Protein AF-A0A4P5XE58-F1 (afdb_monomer_lite)

Structure (mmCIF, N/CA/C/O backbone):
data_AF-A0A4P5XE58-F1
#
_entry.id   AF-A0A4P5XE58-F1
#
loop_
_atom_site.group_PDB
_atom_site.id
_atom_site.type_symbol
_atom_site.label_atom_id
_atom_site.label_alt_id
_atom_site.label_comp_id
_atom_site.label_asym_id
_atom_site.label_entity_id
_atom_site.label_seq_id
_atom_site.pdbx_PDB_ins_code
_atom_site.Cartn_x
_atom_site.Cartn_y
_atom_site.Cartn_z
_atom_site.occupancy
_atom_site.B_iso_or_equiv
_atom_site.auth_seq_id
_atom_site.auth_comp_id
_atom_site.auth_asym_id
_atom_site.auth_atom_id
_atom_site.pdbx_PDB_model_num
ATOM 1 N N . MET A 1 1 ? 10.317 -13.123 26.172 1.00 46.00 1 MET A N 1
ATOM 2 C CA . MET A 1 1 ? 9.190 -13.485 25.279 1.00 46.00 1 MET A CA 1
ATOM 3 C C . MET A 1 1 ? 7.872 -12.798 25.657 1.00 46.00 1 MET A C 1
ATOM 5 O O . MET A 1 1 ? 7.141 -12.417 24.753 1.00 46.00 1 MET A O 1
ATOM 9 N N . GLU A 1 2 ? 7.578 -12.546 26.941 1.00 55.31 2 GLU A N 1
ATOM 10 C CA . GLU A 1 2 ? 6.337 -11.859 27.366 1.00 55.31 2 GLU A CA 1
ATOM 11 C C . GLU A 1 2 ? 6.161 -10.442 26.803 1.00 55.31 2 GLU A C 1
ATOM 13 O O . GLU A 1 2 ? 5.055 -10.056 26.448 1.00 55.31 2 GLU A O 1
ATOM 18 N N . LEU A 1 3 ? 7.241 -9.671 26.652 1.00 57.66 3 LEU A N 1
ATOM 19 C CA . LEU A 1 3 ? 7.189 -8.313 26.095 1.00 57.66 3 LEU A CA 1
ATOM 20 C C . LEU A 1 3 ? 6.768 -8.310 24.612 1.00 57.66 3 LEU A C 1
ATOM 22 O O . LEU A 1 3 ? 5.972 -7.470 24.197 1.00 57.66 3 LEU A O 1
ATOM 26 N N . LEU A 1 4 ? 7.231 -9.304 23.842 1.00 49.09 4 LEU A N 1
ATOM 27 C CA . LEU A 1 4 ? 6.810 -9.536 22.457 1.00 49.09 4 LEU A CA 1
ATOM 28 C C . LEU A 1 4 ? 5.351 -9.986 22.392 1.00 49.09 4 LEU A C 1
ATOM 30 O O . LEU A 1 4 ? 4.608 -9.444 21.584 1.00 49.09 4 LEU A O 1
ATOM 34 N N . ALA A 1 5 ? 4.913 -10.889 23.273 1.00 52.03 5 ALA A N 1
ATOM 35 C CA . ALA A 1 5 ? 3.516 -11.325 23.350 1.00 52.03 5 ALA A CA 1
ATOM 36 C C . ALA A 1 5 ? 2.563 -10.182 23.759 1.00 52.03 5 ALA A C 1
ATOM 38 O O . ALA A 1 5 ? 1.484 -10.030 23.188 1.00 52.03 5 ALA A O 1
ATOM 39 N N . ARG A 1 6 ? 2.983 -9.310 24.686 1.00 56.28 6 ARG A N 1
ATOM 40 C CA . ARG A 1 6 ? 2.214 -8.135 25.136 1.00 56.28 6 ARG A CA 1
ATOM 41 C C . ARG A 1 6 ? 2.148 -7.039 24.068 1.00 56.28 6 ARG A C 1
ATOM 43 O O . ARG A 1 6 ? 1.147 -6.329 23.979 1.00 56.28 6 ARG A O 1
ATOM 50 N N . LEU A 1 7 ? 3.187 -6.916 23.239 1.00 53.53 7 LEU A N 1
ATOM 51 C CA . LEU A 1 7 ? 3.175 -6.075 22.041 1.00 53.53 7 LEU A CA 1
ATOM 52 C C . LEU A 1 7 ? 2.313 -6.692 20.927 1.00 53.53 7 LEU A C 1
ATOM 54 O O . LEU A 1 7 ? 1.534 -5.964 20.320 1.00 53.53 7 LEU A O 1
ATOM 58 N N . TYR A 1 8 ? 2.363 -8.011 20.719 1.00 49.09 8 TYR A N 1
ATOM 59 C CA . TYR A 1 8 ? 1.517 -8.730 19.752 1.00 49.09 8 TYR A CA 1
ATOM 60 C C . TYR A 1 8 ? 0.025 -8.673 20.104 1.00 49.09 8 TYR A C 1
ATOM 62 O O . TYR A 1 8 ? -0.819 -8.601 19.214 1.00 49.09 8 TYR A O 1
ATOM 70 N N . GLY A 1 9 ? -0.307 -8.632 21.399 1.00 48.41 9 GLY A N 1
ATOM 71 C CA . GLY A 1 9 ? -1.677 -8.438 21.880 1.00 48.41 9 GLY A CA 1
ATOM 72 C C . GLY A 1 9 ? -2.273 -7.069 21.525 1.00 48.41 9 GLY A C 1
ATOM 73 O O . GLY A 1 9 ? -3.493 -6.901 21.544 1.00 48.41 9 GLY A O 1
ATOM 74 N N . LYS A 1 10 ? -1.452 -6.076 21.148 1.00 60.78 10 LYS A N 1
ATOM 75 C CA . LYS A 1 10 ? -1.963 -4.807 20.620 1.00 60.78 10 LYS A CA 1
ATOM 76 C C . LYS A 1 10 ? -2.366 -5.006 19.165 1.00 60.78 10 LYS A C 1
ATOM 78 O O . LYS A 1 10 ? -1.522 -5.210 18.298 1.00 60.78 10 LYS A O 1
ATOM 83 N N . ARG A 1 11 ? -3.662 -4.836 18.893 1.00 61.72 11 ARG A N 1
ATOM 84 C CA . ARG A 1 11 ? -4.300 -4.872 17.561 1.00 61.72 11 ARG A CA 1
ATOM 85 C C . ARG A 1 11 ? -3.480 -4.165 16.465 1.00 61.72 11 ARG A C 1
ATOM 87 O O . ARG A 1 11 ? -3.444 -4.631 15.336 1.00 61.72 11 ARG A O 1
ATOM 94 N N . ILE A 1 12 ? -2.773 -3.093 16.827 1.00 65.19 12 ILE A N 1
ATOM 95 C CA . ILE A 1 12 ? -1.873 -2.312 15.967 1.00 65.19 12 ILE A CA 1
ATOM 96 C C . ILE A 1 12 ? -0.716 -3.151 15.396 1.00 65.19 12 ILE A C 1
ATOM 98 O O . ILE A 1 12 ? -0.423 -3.063 14.206 1.00 65.19 12 ILE A O 1
ATOM 102 N N . VAL A 1 13 ? -0.061 -3.981 16.215 1.00 65.94 13 VAL A N 1
ATOM 103 C CA . VAL A 1 13 ? 1.079 -4.802 15.772 1.00 65.94 13 VAL A CA 1
ATOM 104 C C . VAL A 1 13 ? 0.603 -5.892 14.822 1.00 65.94 13 VAL A C 1
ATOM 106 O O . VAL A 1 13 ? 1.204 -6.078 13.769 1.00 65.94 13 VAL A O 1
ATOM 109 N N . ASN A 1 14 ? -0.521 -6.540 15.135 1.00 71.31 14 ASN A N 1
ATOM 110 C CA . ASN A 1 14 ? -1.081 -7.577 14.273 1.00 71.31 14 ASN A CA 1
ATOM 111 C C . ASN A 1 14 ? -1.512 -7.006 12.909 1.00 71.31 14 ASN A C 1
ATOM 113 O O . ASN A 1 14 ? -1.269 -7.613 11.870 1.00 71.31 14 ASN A O 1
ATOM 117 N N . VAL A 1 15 ? -2.069 -5.787 12.894 1.00 70.94 15 VAL A N 1
ATOM 118 C CA . VAL A 1 15 ? -2.370 -5.065 11.650 1.00 70.94 15 VAL A CA 1
ATOM 119 C C . VAL A 1 15 ? -1.088 -4.777 10.867 1.00 70.94 15 VAL A C 1
ATOM 121 O O . VAL A 1 15 ? -1.029 -5.115 9.690 1.00 70.94 15 VAL A O 1
ATOM 124 N N . ASN A 1 16 ? -0.041 -4.235 11.493 1.00 72.94 16 ASN A N 1
ATOM 125 C CA . ASN A 1 16 ? 1.215 -3.939 10.795 1.00 72.94 16 ASN A CA 1
ATOM 126 C C . ASN A 1 16 ? 1.879 -5.192 10.215 1.00 72.94 16 ASN A C 1
ATOM 128 O O . ASN A 1 16 ? 2.313 -5.160 9.064 1.00 72.94 16 ASN A O 1
ATOM 132 N N . VAL A 1 17 ? 1.907 -6.294 10.970 1.00 75.25 17 VAL A N 1
ATOM 133 C CA . VAL A 1 17 ? 2.433 -7.580 10.494 1.00 75.25 17 VAL A CA 1
ATOM 134 C C . VAL A 1 17 ? 1.620 -8.084 9.306 1.00 75.25 17 VAL A C 1
ATOM 136 O O . VAL A 1 17 ? 2.215 -8.411 8.283 1.00 75.25 17 VAL A O 1
ATOM 139 N N . ASN A 1 18 ? 0.284 -8.055 9.376 1.00 77.94 18 ASN A N 1
ATOM 140 C CA . ASN A 1 18 ? -0.558 -8.449 8.242 1.00 77.94 18 ASN A CA 1
ATOM 141 C C . ASN A 1 18 ? -0.305 -7.583 7.005 1.00 77.94 18 ASN A C 1
ATOM 143 O O . ASN A 1 18 ? -0.332 -8.090 5.893 1.00 77.94 18 ASN A O 1
ATOM 147 N N . ILE A 1 19 ? -0.033 -6.288 7.174 1.00 74.19 19 ILE A N 1
ATOM 148 C CA . ILE A 1 19 ? 0.265 -5.394 6.046 1.00 74.19 19 ILE A CA 1
ATOM 149 C C . ILE A 1 19 ? 1.656 -5.679 5.470 1.00 74.19 19 ILE A C 1
ATOM 151 O O . ILE A 1 19 ? 1.859 -5.547 4.267 1.00 74.19 19 ILE A O 1
ATOM 155 N N . ILE A 1 20 ? 2.650 -6.016 6.299 1.00 78.12 20 ILE A N 1
ATOM 156 C CA . ILE A 1 20 ? 3.977 -6.426 5.804 1.00 78.12 20 ILE A CA 1
ATOM 157 C C . ILE A 1 20 ? 3.858 -7.750 5.047 1.00 78.12 20 ILE A C 1
ATOM 159 O O . ILE A 1 20 ? 4.304 -7.832 3.908 1.00 78.12 20 ILE A O 1
ATOM 163 N N . ALA A 1 21 ? 3.205 -8.745 5.647 1.00 80.81 21 ALA A N 1
ATOM 164 C CA . ALA A 1 21 ? 2.984 -10.046 5.033 1.00 80.81 21 ALA A CA 1
ATOM 165 C C . ALA A 1 21 ? 2.192 -9.930 3.725 1.00 80.81 21 ALA A C 1
ATOM 167 O O . ALA A 1 21 ? 2.578 -10.542 2.735 1.00 80.81 21 ALA A O 1
ATOM 168 N N . ALA A 1 22 ? 1.144 -9.099 3.700 1.00 78.62 22 ALA A N 1
ATOM 169 C CA . ALA A 1 22 ? 0.367 -8.841 2.494 1.00 78.62 22 ALA A CA 1
ATOM 170 C C . ALA A 1 22 ? 1.232 -8.251 1.378 1.00 78.62 22 ALA A C 1
ATOM 172 O O . ALA A 1 22 ? 1.203 -8.785 0.279 1.00 78.62 22 ALA A O 1
ATOM 173 N N . GLY A 1 23 ? 2.052 -7.237 1.679 1.00 78.31 23 GLY A N 1
ATOM 174 C CA . GLY A 1 23 ? 2.945 -6.636 0.684 1.00 78.31 23 GLY A CA 1
ATOM 175 C C . GLY A 1 23 ? 3.985 -7.619 0.145 1.00 78.31 23 GLY A C 1
ATOM 176 O O . GLY A 1 23 ? 4.212 -7.691 -1.055 1.00 78.31 23 GLY A O 1
ATOM 177 N N . VAL A 1 24 ? 4.590 -8.441 1.009 1.00 83.75 24 VAL A N 1
ATOM 178 C CA . VAL A 1 24 ? 5.544 -9.474 0.562 1.00 83.75 24 VAL A CA 1
ATOM 179 C C . VAL A 1 24 ? 4.855 -10.514 -0.325 1.00 83.75 24 VAL A C 1
ATOM 181 O O . VAL A 1 24 ? 5.395 -10.899 -1.359 1.00 83.75 24 VAL A O 1
ATOM 184 N N . LEU A 1 25 ? 3.663 -10.965 0.063 1.00 85.69 25 LEU A N 1
ATOM 185 C CA . LEU A 1 25 ? 2.911 -11.952 -0.706 1.00 85.69 25 LEU A CA 1
ATOM 186 C C . LEU A 1 25 ? 2.421 -11.368 -2.042 1.00 85.69 25 LEU A C 1
ATOM 188 O O . LEU A 1 25 ? 2.475 -12.054 -3.060 1.00 85.69 25 LEU A O 1
ATOM 192 N N . ALA A 1 26 ? 2.000 -10.102 -2.058 1.00 81.75 26 ALA A N 1
ATOM 193 C CA . ALA A 1 26 ? 1.615 -9.390 -3.269 1.00 81.75 26 ALA A CA 1
ATOM 194 C C . ALA A 1 26 ? 2.790 -9.265 -4.243 1.00 81.75 26 ALA A C 1
ATOM 196 O O . ALA A 1 26 ? 2.615 -9.591 -5.410 1.00 81.75 26 ALA A O 1
ATOM 197 N N . LEU A 1 27 ? 4.002 -8.946 -3.771 1.00 83.06 27 LEU A N 1
ATOM 198 C CA . LEU A 1 27 ? 5.197 -8.921 -4.625 1.00 83.06 27 LEU A CA 1
ATOM 199 C C . LEU A 1 27 ? 5.448 -10.265 -5.325 1.00 83.06 27 LEU A C 1
ATOM 201 O O . LEU A 1 27 ? 5.804 -10.282 -6.503 1.00 83.06 27 LEU A O 1
ATOM 205 N N . ILE A 1 28 ? 5.236 -11.391 -4.633 1.00 88.62 28 ILE A N 1
ATOM 206 C CA . ILE A 1 28 ? 5.357 -12.729 -5.238 1.00 88.62 28 ILE A CA 1
ATOM 207 C C . ILE A 1 28 ? 4.301 -12.909 -6.333 1.00 88.62 28 ILE A C 1
ATOM 209 O O . ILE A 1 28 ? 4.630 -13.333 -7.441 1.00 88.62 28 ILE A O 1
ATOM 213 N N . VAL A 1 29 ? 3.044 -12.563 -6.047 1.00 89.06 29 VAL A N 1
ATOM 214 C CA . VAL A 1 29 ? 1.939 -12.663 -7.014 1.00 89.06 29 VAL A CA 1
ATOM 215 C C . VAL A 1 29 ? 2.200 -11.782 -8.238 1.00 89.06 29 VAL A C 1
ATOM 217 O O . VAL A 1 29 ? 2.085 -12.262 -9.367 1.00 89.06 29 VAL A O 1
ATOM 220 N N . THR A 1 30 ? 2.614 -10.532 -8.033 1.00 86.19 30 THR A N 1
ATOM 221 C CA . THR A 1 30 ? 2.971 -9.585 -9.094 1.00 86.19 30 THR A CA 1
ATOM 222 C C . THR A 1 30 ? 4.128 -10.118 -9.935 1.00 86.19 30 THR A C 1
ATOM 224 O O . THR A 1 30 ? 4.042 -10.107 -11.161 1.00 86.19 30 THR A O 1
ATOM 227 N N . ALA A 1 31 ? 5.186 -10.646 -9.311 1.00 85.94 31 ALA A N 1
ATOM 228 C CA . ALA A 1 31 ? 6.331 -11.205 -10.028 1.00 85.94 31 ALA A CA 1
ATOM 229 C C . ALA A 1 31 ? 5.937 -12.402 -10.908 1.00 85.94 31 ALA A C 1
ATOM 231 O O . ALA A 1 31 ? 6.332 -12.464 -12.074 1.00 85.94 31 ALA A O 1
ATOM 232 N N . VAL A 1 32 ? 5.120 -13.319 -10.378 1.00 93.62 32 VAL A N 1
ATOM 233 C CA . VAL A 1 32 ? 4.605 -14.473 -11.133 1.00 93.62 32 VAL A CA 1
ATOM 234 C C . VAL A 1 32 ? 3.734 -14.008 -12.299 1.00 93.62 32 VAL A C 1
ATOM 236 O O . VAL A 1 32 ? 3.939 -14.451 -13.428 1.00 93.62 32 VAL A O 1
ATOM 239 N N . PHE A 1 33 ? 2.801 -13.084 -12.060 1.00 95.31 33 PHE A N 1
ATOM 240 C CA . PHE A 1 33 ? 1.945 -12.541 -13.113 1.00 95.31 33 PHE A CA 1
ATOM 241 C C . PHE A 1 33 ? 2.766 -11.872 -14.220 1.00 95.31 33 PHE A C 1
ATOM 243 O O . PHE A 1 33 ? 2.572 -12.167 -15.398 1.00 95.31 33 PHE A O 1
ATOM 250 N N . MET A 1 34 ? 3.715 -11.010 -13.849 1.00 92.12 34 MET A N 1
ATOM 251 C CA . MET A 1 34 ? 4.551 -10.293 -14.810 1.00 92.12 34 MET A CA 1
ATOM 252 C C . MET A 1 34 ? 5.446 -11.234 -15.615 1.00 92.12 34 MET A C 1
ATOM 254 O O . MET A 1 34 ? 5.640 -11.000 -16.808 1.00 92.12 34 MET A O 1
ATOM 258 N N . HIS A 1 35 ? 5.938 -12.319 -15.010 1.00 92.25 35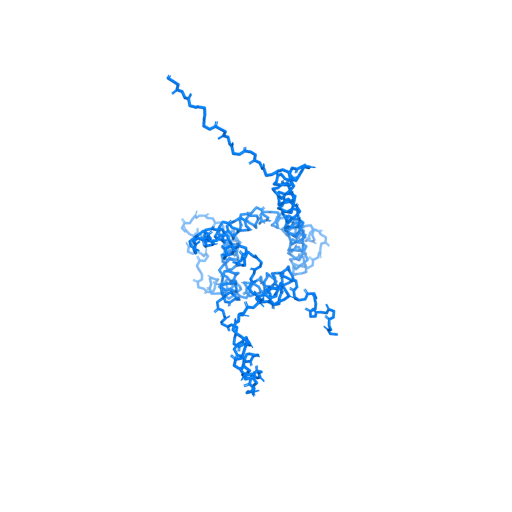 HIS A N 1
ATOM 259 C CA . HIS A 1 35 ? 6.676 -13.353 -15.731 1.00 92.25 35 HIS A CA 1
ATOM 260 C C . HIS A 1 35 ? 5.832 -13.948 -16.868 1.00 92.25 35 HIS A C 1
ATOM 262 O O . HIS A 1 35 ? 6.276 -13.958 -18.016 1.00 92.25 35 HIS A O 1
ATOM 268 N N . TYR A 1 36 ? 4.589 -14.348 -16.581 1.00 96.94 36 TYR A N 1
ATOM 269 C CA . TYR A 1 36 ? 3.681 -14.876 -17.602 1.00 96.94 36 TYR A CA 1
ATOM 270 C C . TYR A 1 36 ? 3.288 -13.821 -18.642 1.00 96.94 36 TYR A C 1
ATOM 272 O O . TYR A 1 36 ? 3.358 -14.083 -19.843 1.00 96.94 36 TYR A O 1
ATOM 280 N N . PHE A 1 37 ? 2.954 -12.609 -18.197 1.00 94.81 37 PHE A N 1
ATOM 281 C CA . PHE A 1 37 ? 2.572 -11.487 -19.056 1.00 94.81 37 PHE A CA 1
ATOM 282 C C . PHE A 1 37 ? 3.652 -11.140 -20.091 1.00 94.81 37 PHE A C 1
ATOM 284 O O . PHE A 1 37 ? 3.346 -10.904 -21.264 1.00 94.81 37 PHE A O 1
ATOM 291 N N . VAL A 1 38 ? 4.921 -11.144 -19.673 1.00 92.12 38 VAL A N 1
ATOM 292 C CA . VAL A 1 38 ? 6.058 -10.929 -20.575 1.00 92.12 38 VAL A CA 1
ATOM 293 C C . VAL A 1 38 ? 6.300 -12.160 -21.447 1.00 92.12 38 VAL A C 1
ATOM 295 O O . VAL A 1 38 ? 6.426 -12.001 -22.655 1.00 92.12 38 VAL A O 1
ATOM 298 N N . SER A 1 39 ? 6.295 -13.373 -20.878 1.00 95.44 39 SER A N 1
ATOM 299 C CA . SER A 1 39 ? 6.576 -14.614 -21.625 1.00 95.44 39 SER A CA 1
ATOM 300 C C . SER A 1 39 ? 5.592 -14.892 -22.768 1.00 95.44 39 SER A C 1
ATOM 302 O O . SER A 1 39 ? 5.960 -15.490 -23.774 1.00 95.44 39 SER A O 1
ATOM 304 N N . TRP A 1 40 ? 4.347 -14.438 -22.630 1.00 97.94 40 TRP A N 1
ATOM 305 C CA . TRP A 1 40 ? 3.291 -14.591 -23.629 1.00 97.94 40 TRP A CA 1
ATOM 306 C C . TRP A 1 40 ? 3.137 -13.364 -24.544 1.00 97.94 40 TRP A C 1
ATOM 308 O O . TRP A 1 40 ? 2.163 -13.284 -25.286 1.00 97.94 40 TRP A O 1
ATOM 318 N N . ASN A 1 41 ? 4.057 -12.394 -24.488 1.00 96.81 41 ASN A N 1
ATOM 319 C CA . ASN A 1 41 ? 4.052 -11.182 -25.319 1.00 96.81 41 ASN A CA 1
ATOM 320 C C . ASN A 1 41 ? 2.761 -10.337 -25.244 1.00 96.81 41 ASN A C 1
ATOM 322 O O . ASN A 1 41 ? 2.464 -9.560 -26.152 1.00 96.81 41 ASN A O 1
ATOM 326 N N . TRP A 1 42 ? 2.007 -10.401 -24.138 1.00 96.69 42 TRP A N 1
ATOM 327 C CA . TRP A 1 42 ? 0.796 -9.577 -23.962 1.00 96.69 42 TRP A CA 1
ATOM 328 C C . TRP A 1 42 ? 1.092 -8.076 -24.024 1.00 96.69 42 TRP A C 1
ATOM 330 O O . TRP A 1 42 ? 0.256 -7.289 -24.467 1.00 96.69 42 TRP A O 1
ATOM 340 N N . HIS A 1 43 ? 2.294 -7.677 -23.607 1.00 93.12 43 HIS A N 1
ATOM 341 C CA . HIS A 1 43 ? 2.761 -6.298 -23.688 1.00 93.12 43 HIS A CA 1
ATOM 342 C C . HIS A 1 43 ? 2.853 -5.783 -25.133 1.00 93.12 43 HIS A C 1
ATOM 344 O O . HIS A 1 43 ? 2.570 -4.609 -25.363 1.00 93.12 43 HIS A O 1
ATOM 350 N N . GLU A 1 44 ? 3.192 -6.639 -26.103 1.00 94.50 44 GLU A N 1
ATOM 351 C CA . GLU A 1 44 ? 3.228 -6.268 -27.523 1.00 94.50 44 GLU A CA 1
ATOM 352 C C . GLU A 1 44 ? 1.818 -6.119 -28.092 1.00 94.50 44 GLU A C 1
ATOM 354 O O . GLU A 1 44 ? 1.530 -5.133 -28.766 1.00 94.50 44 GLU A O 1
ATOM 359 N N . VAL A 1 45 ? 0.909 -7.040 -27.752 1.00 96.81 45 VAL A N 1
ATOM 360 C CA . VAL A 1 45 ? -0.503 -6.975 -28.170 1.00 96.81 45 VAL A CA 1
ATOM 361 C C . VAL A 1 45 ? -1.157 -5.684 -27.673 1.00 96.81 45 VAL A C 1
ATOM 363 O O . VAL A 1 45 ? -1.790 -4.957 -28.440 1.00 96.81 45 VAL A O 1
ATOM 366 N N . LEU A 1 46 ? -0.959 -5.358 -26.394 1.00 95.19 46 LEU A N 1
ATOM 367 C CA . LEU A 1 46 ? -1.459 -4.117 -25.799 1.00 95.19 46 LEU A CA 1
ATOM 368 C C . LEU A 1 46 ? -0.785 -2.876 -26.398 1.00 95.19 46 LEU A C 1
ATOM 370 O O . LEU A 1 46 ? -1.446 -1.852 -26.572 1.00 95.19 46 LEU A O 1
ATOM 374 N N . SER A 1 47 ? 0.506 -2.952 -26.732 1.00 96.12 47 SER A N 1
ATOM 375 C CA . SER A 1 47 ? 1.225 -1.867 -27.413 1.00 96.12 47 SER A CA 1
ATOM 376 C C . SER A 1 47 ? 0.661 -1.605 -28.802 1.00 96.12 47 SER A C 1
ATOM 378 O O . SER A 1 47 ? 0.366 -0.454 -29.118 1.00 96.12 47 SER A O 1
ATOM 380 N N . GLY A 1 48 ? 0.406 -2.654 -29.585 1.00 97.12 48 GLY A N 1
ATOM 381 C CA . GLY A 1 48 ? -0.223 -2.539 -30.899 1.00 97.12 48 GLY A CA 1
ATOM 382 C C . GLY A 1 48 ? -1.642 -1.973 -30.834 1.00 97.12 48 GLY A C 1
ATOM 383 O O . GLY A 1 48 ? -2.014 -1.161 -31.675 1.00 97.12 48 GLY A O 1
ATOM 384 N N . TRP A 1 49 ? -2.419 -2.347 -29.812 1.00 97.31 49 TRP A N 1
ATOM 385 C CA . TRP A 1 49 ? -3.786 -1.848 -29.642 1.00 97.31 49 TRP A CA 1
ATOM 386 C C . TRP A 1 49 ? -3.851 -0.388 -29.171 1.00 97.31 49 TRP A C 1
ATOM 388 O O . TRP A 1 49 ? -4.694 0.375 -29.637 1.00 97.31 49 TRP A O 1
ATOM 398 N N . THR A 1 50 ? -2.973 0.013 -28.250 1.00 96.56 50 THR A N 1
ATOM 399 C CA . THR A 1 50 ? -3.012 1.356 -27.640 1.00 96.56 50 THR A CA 1
ATOM 400 C C . THR A 1 50 ? -2.123 2.388 -28.334 1.00 96.56 50 THR A C 1
ATOM 402 O O . THR A 1 50 ? -2.320 3.586 -28.144 1.00 96.56 50 THR A O 1
ATOM 405 N N . GLY A 1 51 ? -1.115 1.946 -29.089 1.00 96.88 51 GLY A N 1
ATOM 406 C CA . GLY A 1 51 ? -0.067 2.798 -29.656 1.00 96.88 51 GLY A CA 1
ATOM 407 C C . GLY A 1 51 ? 0.983 3.282 -28.645 1.00 96.88 51 GLY A C 1
ATOM 408 O O . GLY A 1 51 ? 1.882 4.037 -29.017 1.00 96.88 51 GLY A O 1
ATOM 409 N N . PHE A 1 52 ? 0.910 2.876 -27.371 1.00 95.25 52 PHE A N 1
ATOM 410 C CA . PHE A 1 52 ? 1.907 3.263 -26.371 1.00 95.25 52 PHE A CA 1
ATOM 411 C C . PHE A 1 52 ? 3.175 2.420 -26.460 1.00 95.25 52 PHE A C 1
ATOM 413 O O . PHE A 1 52 ? 3.156 1.253 -26.849 1.00 95.25 52 PHE A O 1
ATOM 420 N N . ASN A 1 53 ? 4.291 3.002 -26.013 1.00 94.62 53 ASN A N 1
ATOM 421 C CA . ASN A 1 53 ? 5.560 2.291 -25.921 1.00 94.62 53 ASN A CA 1
ATOM 422 C C . ASN A 1 53 ? 5.426 1.065 -24.987 1.00 94.62 53 ASN A C 1
ATOM 424 O O . ASN A 1 53 ? 4.918 1.217 -23.868 1.00 94.62 53 ASN A O 1
ATOM 428 N N . PRO A 1 54 ? 5.932 -0.121 -25.373 1.00 89.31 54 PRO A N 1
ATOM 429 C CA . PRO A 1 54 ? 5.817 -1.339 -24.568 1.00 89.31 54 PRO A CA 1
ATOM 430 C C . PRO A 1 54 ? 6.403 -1.179 -23.157 1.00 89.31 54 PRO A C 1
ATOM 432 O O . PRO A 1 54 ? 5.877 -1.749 -22.204 1.00 89.31 54 PRO A O 1
ATOM 435 N N . LYS A 1 55 ? 7.427 -0.333 -22.970 1.00 87.56 55 LYS A N 1
ATOM 436 C CA . LYS A 1 55 ? 8.002 -0.043 -21.642 1.00 87.56 55 LYS A CA 1
ATOM 437 C C . LYS A 1 55 ? 7.013 0.661 -20.711 1.00 87.56 55 LYS A C 1
ATOM 439 O O . LYS A 1 55 ? 6.973 0.364 -19.516 1.00 87.56 55 LYS A O 1
ATOM 444 N N . ILE A 1 56 ? 6.210 1.578 -21.254 1.00 86.88 56 ILE A N 1
ATOM 445 C CA . ILE A 1 56 ? 5.167 2.280 -20.496 1.00 86.88 56 ILE A CA 1
ATOM 446 C C . ILE A 1 56 ? 4.080 1.284 -20.100 1.00 86.88 56 ILE A C 1
ATOM 448 O O . ILE A 1 56 ? 3.671 1.272 -18.944 1.00 86.88 56 ILE A O 1
ATOM 452 N N . ILE A 1 57 ? 3.677 0.399 -21.015 1.00 89.81 57 ILE A N 1
ATOM 453 C CA . ILE A 1 57 ? 2.660 -0.628 -20.747 1.00 89.81 57 ILE A CA 1
ATOM 454 C C . ILE A 1 57 ? 3.130 -1.609 -19.682 1.00 89.81 57 ILE A C 1
ATOM 456 O O . ILE A 1 57 ? 2.372 -1.889 -18.757 1.00 89.81 57 ILE A O 1
ATOM 460 N N . ILE A 1 58 ? 4.373 -2.092 -19.756 1.00 87.94 58 ILE A N 1
ATOM 461 C CA . ILE A 1 58 ? 4.937 -2.979 -18.731 1.00 87.94 58 ILE A CA 1
ATOM 462 C C . ILE A 1 58 ? 4.940 -2.273 -17.371 1.00 87.94 58 ILE A C 1
ATOM 464 O O . ILE A 1 58 ? 4.480 -2.850 -16.389 1.00 87.94 58 ILE A O 1
ATOM 468 N N . THR A 1 59 ? 5.382 -1.013 -17.313 1.00 81.94 59 THR A N 1
ATOM 469 C CA . THR A 1 59 ? 5.431 -0.237 -16.061 1.00 81.94 59 THR A CA 1
ATOM 470 C C . THR A 1 59 ? 4.031 -0.002 -15.487 1.00 81.94 59 THR A C 1
ATOM 472 O O . THR A 1 59 ? 3.795 -0.267 -14.310 1.00 81.94 59 THR A O 1
ATOM 475 N N . ALA A 1 60 ? 3.084 0.442 -16.316 1.00 84.31 60 ALA A N 1
ATOM 476 C CA . ALA A 1 60 ? 1.707 0.712 -15.911 1.00 84.31 60 ALA A CA 1
ATOM 477 C C . ALA A 1 60 ? 0.961 -0.565 -15.496 1.00 84.31 60 ALA A C 1
ATOM 479 O O . ALA A 1 60 ? 0.228 -0.561 -14.510 1.00 84.31 60 ALA A O 1
ATOM 480 N N . THR A 1 61 ? 1.185 -1.673 -16.206 1.00 88.31 61 THR A N 1
ATOM 481 C CA . THR A 1 61 ? 0.585 -2.972 -15.872 1.00 88.31 61 THR A CA 1
ATOM 482 C C . THR A 1 61 ? 1.156 -3.503 -14.565 1.00 88.31 61 THR A C 1
ATOM 484 O O . THR A 1 61 ? 0.390 -3.917 -13.704 1.00 88.31 61 THR A O 1
ATOM 487 N N . THR A 1 62 ? 2.477 -3.419 -14.369 1.00 84.69 62 THR A N 1
ATOM 488 C CA . THR A 1 62 ? 3.123 -3.826 -13.109 1.00 84.69 62 THR A CA 1
ATOM 489 C C . THR A 1 62 ? 2.560 -3.030 -11.934 1.00 84.69 62 THR A C 1
ATOM 491 O O . THR A 1 62 ? 2.149 -3.622 -10.943 1.00 84.69 62 THR A O 1
ATOM 494 N N . PHE A 1 63 ? 2.466 -1.702 -12.076 1.00 81.06 63 PHE A N 1
ATOM 495 C CA . PHE A 1 63 ? 1.850 -0.816 -11.084 1.00 81.06 63 PHE A CA 1
ATOM 496 C C . PHE A 1 63 ? 0.425 -1.256 -10.737 1.00 81.06 63 PHE A C 1
ATOM 498 O O . PHE A 1 63 ? 0.048 -1.334 -9.568 1.00 81.06 63 PHE A O 1
ATOM 505 N N . PHE A 1 64 ? -0.384 -1.518 -11.764 1.00 85.31 64 PHE A N 1
ATOM 506 C CA . PHE A 1 64 ? -1.792 -1.840 -11.583 1.00 85.31 64 PHE A CA 1
ATOM 507 C C . PHE A 1 64 ? -1.975 -3.201 -10.909 1.00 85.31 64 PHE A C 1
ATOM 509 O O . PHE A 1 64 ? -2.764 -3.326 -9.974 1.00 85.31 64 PHE A O 1
ATOM 516 N N . VAL A 1 65 ? -1.218 -4.205 -11.353 1.00 85.69 65 VAL A N 1
ATOM 517 C CA . VAL A 1 65 ? -1.241 -5.555 -10.782 1.00 85.69 65 VAL A CA 1
ATOM 518 C C . VAL A 1 65 ? -0.792 -5.531 -9.330 1.00 85.69 65 VAL A C 1
ATOM 520 O O . VAL A 1 65 ? -1.465 -6.138 -8.506 1.00 85.69 65 VAL A O 1
ATOM 523 N N . ASP A 1 66 ? 0.273 -4.798 -9.005 1.00 82.38 66 ASP A N 1
ATOM 524 C CA . ASP A 1 66 ? 0.767 -4.669 -7.632 1.00 82.38 66 ASP A CA 1
ATOM 525 C C . ASP A 1 66 ? -0.296 -4.073 -6.704 1.00 82.38 66 ASP A C 1
ATOM 527 O O . ASP A 1 66 ? -0.625 -4.652 -5.669 1.00 82.38 66 ASP A O 1
ATOM 531 N N . LEU A 1 67 ? -0.945 -2.988 -7.139 1.00 78.81 67 LEU A N 1
ATOM 532 C CA . LEU A 1 67 ? -2.028 -2.344 -6.396 1.00 78.81 67 LEU A CA 1
ATOM 533 C C . LEU A 1 67 ? -3.219 -3.286 -6.166 1.00 78.81 67 LEU A C 1
ATOM 535 O O . LEU A 1 67 ? -3.774 -3.341 -5.064 1.00 78.81 67 LEU A O 1
ATOM 539 N N . VAL A 1 68 ? -3.633 -4.020 -7.202 1.00 83.69 68 VAL A N 1
ATOM 540 C CA . VAL A 1 68 ? -4.755 -4.965 -7.111 1.00 83.69 68 VAL A CA 1
ATOM 541 C C . VAL A 1 68 ? -4.382 -6.168 -6.242 1.00 83.69 68 VAL A C 1
ATOM 543 O O . VAL A 1 68 ? -5.183 -6.575 -5.400 1.00 83.69 68 VAL A O 1
ATOM 546 N N . ALA A 1 69 ? -3.177 -6.717 -6.401 1.00 83.12 69 ALA A N 1
ATOM 547 C CA . ALA A 1 69 ? -2.683 -7.839 -5.612 1.00 83.12 69 ALA A CA 1
ATOM 548 C C . ALA A 1 69 ? -2.610 -7.470 -4.127 1.00 83.12 69 ALA A C 1
ATOM 550 O O . ALA A 1 69 ? -3.157 -8.202 -3.302 1.00 83.12 69 ALA A O 1
ATOM 551 N N . ASP A 1 70 ? -2.048 -6.308 -3.791 1.00 80.12 70 ASP A N 1
ATOM 552 C CA . ASP A 1 70 ? -2.011 -5.785 -2.422 1.00 80.12 70 ASP A CA 1
ATOM 553 C C . ASP A 1 70 ? -3.411 -5.690 -1.806 1.00 80.12 70 ASP A C 1
ATOM 555 O O . ASP A 1 70 ? -3.633 -6.119 -0.668 1.00 80.12 70 ASP A O 1
ATOM 559 N N . LEU A 1 71 ? -4.377 -5.152 -2.559 1.00 76.94 71 LEU A N 1
ATOM 560 C CA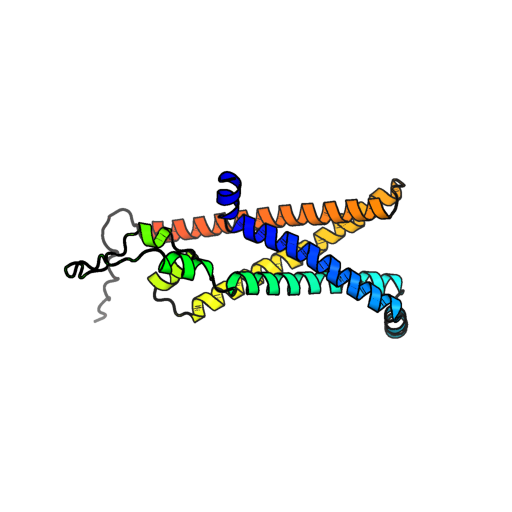 . LEU A 1 71 ? -5.764 -5.021 -2.115 1.00 76.94 71 LEU A CA 1
ATOM 561 C C . LEU A 1 71 ? -6.394 -6.393 -1.834 1.00 76.94 71 LEU A C 1
ATOM 563 O O . LEU A 1 71 ? -6.963 -6.604 -0.757 1.00 76.94 71 LEU A O 1
ATOM 567 N N . VAL A 1 72 ? -6.295 -7.312 -2.797 1.00 86.25 72 VAL A N 1
ATOM 568 C CA . VAL A 1 72 ? -6.897 -8.650 -2.722 1.00 86.25 72 VAL A CA 1
ATOM 569 C C . VAL A 1 72 ? -6.276 -9.443 -1.580 1.00 86.25 72 VAL A C 1
ATOM 571 O O . VAL A 1 72 ? -6.996 -9.959 -0.725 1.00 86.25 72 VAL A O 1
ATOM 574 N N . VAL A 1 73 ? -4.948 -9.492 -1.517 1.00 83.44 73 VAL A N 1
ATOM 575 C CA . VAL A 1 73 ? -4.206 -10.222 -0.488 1.00 83.44 73 VAL A CA 1
ATOM 576 C C . VAL A 1 73 ? -4.511 -9.664 0.898 1.00 83.44 73 VAL A C 1
ATOM 578 O O . VAL A 1 73 ? -4.798 -10.435 1.816 1.00 83.44 73 VAL A O 1
ATOM 581 N N . TYR A 1 74 ? -4.523 -8.337 1.061 1.00 79.62 74 TYR A N 1
ATOM 582 C CA . TYR A 1 74 ? -4.913 -7.710 2.323 1.00 79.62 74 TYR A CA 1
ATOM 583 C C . TYR A 1 74 ? -6.335 -8.104 2.734 1.00 79.62 74 TYR A C 1
ATOM 585 O O . TYR A 1 74 ? -6.559 -8.451 3.896 1.00 79.62 74 TYR A O 1
ATOM 593 N N . TYR A 1 75 ? -7.290 -8.080 1.800 1.00 79.25 75 TYR A N 1
ATOM 594 C CA . TYR A 1 75 ? -8.678 -8.436 2.088 1.00 79.25 75 TYR A CA 1
ATOM 595 C C . TYR A 1 75 ? -8.813 -9.908 2.485 1.00 79.25 75 TYR A C 1
ATOM 597 O O . TYR A 1 75 ? -9.491 -10.215 3.465 1.00 79.25 75 TYR A O 1
ATOM 605 N N . VAL A 1 76 ? -8.116 -10.808 1.787 1.00 84.62 76 VAL A N 1
ATOM 606 C CA . VAL A 1 76 ? -8.093 -12.246 2.088 1.00 84.62 76 VAL A CA 1
ATOM 607 C C . VAL A 1 76 ? -7.466 -12.512 3.456 1.00 84.62 76 VAL A C 1
ATOM 609 O O . VAL A 1 76 ? -8.079 -13.197 4.271 1.00 84.62 76 VAL A O 1
ATOM 612 N N . LEU A 1 77 ? -6.297 -11.936 3.757 1.00 81.06 77 LEU A N 1
ATOM 613 C CA . LEU A 1 77 ? -5.636 -12.077 5.063 1.00 81.06 77 LEU A CA 1
ATOM 614 C C . LEU A 1 77 ? -6.488 -11.506 6.197 1.00 81.06 77 LEU A C 1
ATOM 616 O O . LEU A 1 77 ? -6.569 -12.096 7.273 1.00 81.06 77 LEU A O 1
ATOM 620 N N . HIS A 1 78 ? -7.139 -10.367 5.968 1.00 76.19 78 HIS A N 1
ATOM 621 C CA . HIS A 1 78 ? -8.014 -9.756 6.960 1.00 76.19 78 HIS A CA 1
ATOM 622 C C . HIS A 1 78 ? -9.286 -10.583 7.185 1.00 76.19 78 HIS A C 1
ATOM 624 O O . HIS A 1 78 ? -9.686 -10.803 8.330 1.00 76.19 78 HIS A O 1
ATOM 630 N N . TRP A 1 79 ? -9.906 -11.075 6.109 1.00 81.56 79 TRP A N 1
ATOM 631 C CA . TRP A 1 79 ? -11.053 -11.974 6.182 1.00 81.56 79 TRP A CA 1
ATOM 632 C C . TRP A 1 79 ? -10.684 -13.259 6.918 1.00 81.56 79 TRP A C 1
ATOM 634 O O . TRP A 1 79 ? -11.395 -13.635 7.849 1.00 81.56 79 TRP A O 1
ATOM 644 N N . TYR A 1 80 ? -9.548 -13.866 6.566 1.00 81.31 80 TYR A N 1
ATOM 645 C CA . TYR A 1 80 ? -9.028 -15.069 7.203 1.00 81.31 80 TYR A CA 1
ATOM 646 C C . TYR A 1 80 ? -8.751 -14.829 8.686 1.00 81.31 80 TYR A C 1
ATOM 648 O O . TYR A 1 80 ? -9.226 -15.590 9.515 1.00 81.31 80 TYR A O 1
ATOM 656 N N . ALA A 1 81 ? -8.090 -13.733 9.060 1.00 73.56 81 ALA A N 1
ATOM 657 C CA . ALA A 1 81 ? -7.840 -13.408 10.465 1.00 73.56 81 ALA A CA 1
ATOM 658 C C . ALA A 1 81 ? -9.130 -13.195 11.282 1.00 73.56 81 ALA A C 1
ATOM 660 O O . ALA A 1 81 ? -9.141 -13.451 12.483 1.00 73.56 81 ALA A O 1
ATOM 661 N N . ASN A 1 82 ? -10.213 -12.725 10.652 1.00 73.69 82 ASN A N 1
ATOM 662 C CA . ASN A 1 82 ? -11.480 -12.438 11.331 1.00 73.69 82 ASN A CA 1
ATOM 663 C C . ASN A 1 82 ? -12.483 -13.609 11.301 1.00 73.69 82 ASN A C 1
ATOM 665 O O . ASN A 1 82 ? -13.394 -13.649 12.127 1.00 73.69 82 ASN A O 1
ATOM 669 N N . HIS A 1 83 ? -12.343 -14.537 10.349 1.00 75.06 83 HIS A N 1
ATOM 670 C CA . HIS A 1 83 ? -13.218 -15.704 10.188 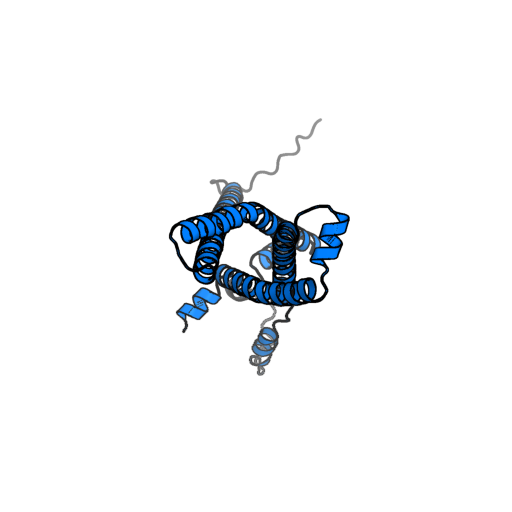1.00 75.06 83 HIS A CA 1
ATOM 671 C C . HIS A 1 83 ? -12.551 -17.030 10.528 1.00 75.06 83 HIS A C 1
ATOM 673 O O . HIS A 1 83 ? -13.276 -18.012 10.677 1.00 75.06 83 HIS A O 1
ATOM 679 N N . ALA A 1 84 ? -11.223 -17.087 10.670 1.00 72.00 84 ALA A N 1
ATOM 680 C CA . ALA A 1 84 ? -10.549 -18.267 11.182 1.00 72.00 84 ALA A CA 1
ATOM 681 C C . ALA A 1 84 ? -11.135 -18.542 12.574 1.00 72.00 84 ALA A C 1
ATOM 683 O O . ALA A 1 84 ? -10.931 -17.739 13.490 1.00 72.00 84 ALA A O 1
ATOM 684 N N . PRO A 1 85 ? -11.928 -19.619 12.736 1.00 52.16 85 PRO A N 1
ATOM 685 C CA . PRO A 1 85 ? -12.561 -19.911 14.006 1.00 52.16 85 PRO A CA 1
ATOM 686 C C . PRO A 1 85 ? -11.434 -20.071 15.014 1.00 52.16 85 PRO A C 1
ATOM 688 O O . PRO A 1 85 ? -10.512 -20.853 14.775 1.00 52.16 85 PRO A O 1
ATOM 691 N N . SER A 1 86 ? -11.494 -19.315 16.109 1.00 54.06 86 SER A N 1
ATOM 692 C CA . SER A 1 86 ? -10.594 -19.405 17.253 1.00 54.06 86 SER A CA 1
ATOM 693 C C . SER A 1 86 ? -10.701 -20.809 17.862 1.00 54.06 86 SER A C 1
ATOM 695 O O . SER A 1 86 ? -11.297 -21.029 18.911 1.00 54.06 86 SER A O 1
ATOM 697 N N . ARG A 1 87 ? -10.133 -21.818 17.190 1.00 52.84 87 ARG A N 1
ATOM 698 C CA . ARG A 1 87 ? -10.089 -23.210 17.654 1.00 52.84 87 ARG A CA 1
ATOM 699 C C . ARG A 1 87 ? -9.366 -23.317 19.001 1.00 52.84 87 ARG A C 1
ATOM 701 O O . ARG A 1 87 ? -9.645 -24.237 19.752 1.00 52.84 87 ARG A O 1
ATOM 708 N N . LEU A 1 88 ? -8.543 -22.325 19.343 1.00 54.34 88 LEU A N 1
ATOM 709 C CA . LEU A 1 88 ? -7.923 -22.156 20.657 1.00 54.34 88 LEU A CA 1
ATOM 710 C C . LEU A 1 88 ? -8.917 -21.786 21.772 1.00 54.34 88 LEU A C 1
ATOM 712 O O . LEU A 1 88 ? -8.762 -22.245 22.897 1.00 54.34 88 LEU A O 1
ATOM 716 N N . GLU A 1 89 ? -9.978 -21.034 21.473 1.00 56.25 89 GLU A N 1
ATOM 717 C CA . GLU A 1 89 ? -11.000 -20.639 22.459 1.00 56.25 89 GLU A CA 1
ATOM 718 C C . GLU A 1 89 ? -11.915 -21.822 22.817 1.00 56.25 89 GLU A C 1
ATOM 720 O O . GLU A 1 89 ? -12.374 -21.955 23.949 1.00 56.25 89 GLU A O 1
ATOM 725 N N . LYS A 1 90 ? -12.092 -22.758 21.872 1.00 54.00 90 LYS A N 1
ATOM 726 C CA . LYS A 1 90 ? -12.770 -24.038 22.119 1.00 54.00 90 LYS A CA 1
ATOM 727 C C . LYS A 1 90 ? -11.920 -25.038 22.906 1.00 54.00 90 LYS A C 1
ATOM 729 O O . LYS A 1 90 ? -12.495 -25.913 23.532 1.00 54.00 90 LYS A O 1
ATOM 734 N N . MET A 1 91 ? -10.592 -24.920 22.904 1.00 52.00 91 MET A N 1
ATOM 735 C CA . MET A 1 91 ? -9.727 -25.796 23.709 1.00 52.00 91 MET A CA 1
ATOM 736 C C . MET A 1 91 ? -9.565 -25.270 25.142 1.00 52.00 91 MET A C 1
ATOM 738 O O . MET A 1 91 ? -9.638 -26.051 26.083 1.00 52.00 91 MET A O 1
ATOM 742 N N . ALA A 1 92 ? -9.486 -23.948 25.331 1.00 57.66 92 ALA A N 1
ATOM 743 C CA . ALA A 1 92 ? -9.395 -23.336 26.661 1.00 57.66 92 ALA A CA 1
ATOM 744 C C . ALA A 1 92 ? -10.670 -23.497 27.519 1.00 57.66 92 ALA A C 1
ATOM 746 O O . ALA A 1 92 ? -10.584 -23.491 28.745 1.00 57.66 92 ALA A O 1
ATOM 747 N N . HIS A 1 93 ? -11.845 -23.666 26.898 1.00 54.81 93 HIS A N 1
ATOM 748 C CA . HIS A 1 93 ? -13.098 -23.941 27.613 1.00 54.81 93 HIS A CA 1
ATOM 749 C C . HIS A 1 93 ? -13.356 -25.426 27.904 1.00 54.81 93 HIS A C 1
ATOM 751 O O . HIS A 1 93 ? -14.174 -25.723 28.768 1.00 54.81 93 HIS A O 1
ATOM 757 N N . VAL A 1 94 ? -12.666 -26.353 27.232 1.00 55.41 94 VAL A N 1
ATOM 758 C CA . VAL A 1 94 ? -12.838 -27.801 27.460 1.00 55.41 94 VAL A CA 1
ATOM 759 C C . VAL A 1 94 ? -11.927 -28.312 28.586 1.00 55.41 94 VAL A C 1
ATOM 761 O O . VAL A 1 94 ? -12.231 -29.326 29.200 1.00 55.41 94 VAL A O 1
ATOM 764 N N . GLU A 1 95 ? -10.859 -27.587 28.934 1.00 54.28 95 GLU A N 1
ATOM 765 C CA . GLU A 1 95 ? -9.902 -28.016 29.969 1.00 54.28 95 GLU A CA 1
ATOM 766 C C . GLU A 1 95 ? -10.265 -27.576 31.405 1.00 54.28 95 GLU A C 1
ATOM 768 O O . GLU A 1 95 ? -9.666 -28.042 32.370 1.00 54.28 95 GLU A O 1
ATOM 773 N N . LYS A 1 96 ? -11.270 -26.709 31.597 1.00 54.22 96 LYS A N 1
ATOM 774 C CA . LYS A 1 96 ? -11.672 -26.231 32.934 1.00 54.22 96 LYS A CA 1
ATOM 775 C C . LYS A 1 96 ? -13.169 -26.356 33.205 1.00 54.22 96 LYS A C 1
ATOM 777 O O . LYS A 1 96 ? -13.802 -25.332 33.410 1.00 54.22 96 LYS A O 1
ATOM 782 N N . VAL A 1 97 ? -13.714 -27.573 33.271 1.00 55.53 97 VAL A N 1
ATOM 783 C CA . VAL A 1 97 ? -14.779 -27.904 34.246 1.00 55.53 97 VAL A CA 1
ATOM 784 C C . VAL A 1 97 ? -14.755 -29.413 34.567 1.00 55.53 97 VAL A C 1
ATOM 786 O O . VAL A 1 97 ? -15.510 -30.175 33.970 1.00 55.53 97 VAL A O 1
ATOM 789 N N . PRO A 1 98 ? -13.926 -29.884 35.512 1.00 54.72 98 PRO A N 1
ATOM 790 C CA . PRO A 1 98 ? -14.287 -31.027 36.339 1.00 54.72 98 PRO A CA 1
ATOM 791 C C . PRO A 1 98 ? -15.227 -30.533 37.453 1.00 54.72 98 PRO A C 1
ATOM 793 O O . PRO A 1 98 ? -14.795 -29.834 38.366 1.00 54.72 98 PRO A O 1
ATOM 796 N N . ASP A 1 99 ? -16.520 -30.820 37.304 1.00 59.03 99 ASP A N 1
ATOM 797 C CA . ASP A 1 99 ? -17.529 -31.040 38.355 1.00 59.03 99 ASP A CA 1
ATOM 798 C C . ASP A 1 99 ? -17.368 -30.312 39.708 1.00 59.03 99 ASP A C 1
ATOM 800 O O . ASP A 1 99 ? -17.236 -30.929 40.762 1.00 59.03 99 ASP A O 1
ATOM 804 N N . LEU A 1 100 ? -17.495 -28.984 39.700 1.00 58.41 100 LEU A N 1
ATOM 805 C CA . LEU A 1 100 ? -17.908 -28.201 40.875 1.00 58.41 100 LEU A CA 1
ATOM 806 C C . LEU A 1 100 ? -19.152 -27.383 40.505 1.00 58.41 100 LEU A C 1
ATOM 808 O O . LEU A 1 100 ? -19.138 -26.155 40.467 1.00 58.41 100 LEU A O 1
ATOM 812 N N . VAL A 1 101 ? -20.228 -28.089 40.151 1.00 53.97 101 VAL A N 1
ATOM 813 C CA . VAL A 1 101 ? -21.572 -27.508 40.060 1.00 53.97 101 VAL A CA 1
ATOM 814 C C . VAL A 1 101 ? -22.136 -27.488 41.474 1.00 53.97 101 VAL A C 1
ATOM 816 O O . VAL A 1 101 ? -22.698 -28.472 41.946 1.00 53.97 101 VAL A O 1
ATOM 819 N N . ASP A 1 102 ? -21.932 -26.366 42.153 1.00 59.72 102 ASP A N 1
ATOM 820 C CA . ASP A 1 102 ? -22.647 -26.033 43.379 1.00 59.72 102 ASP A CA 1
ATOM 821 C C . ASP A 1 102 ? -24.073 -25.576 42.988 1.00 59.72 102 ASP A C 1
ATOM 823 O O . ASP A 1 102 ? -24.209 -24.572 42.275 1.00 59.72 102 ASP A O 1
ATOM 827 N N . PRO A 1 103 ? -25.143 -26.316 43.347 1.00 60.66 103 PRO A N 1
ATOM 828 C CA . PRO A 1 103 ? -26.509 -26.035 42.895 1.00 60.66 103 PRO A CA 1
ATOM 829 C C . PRO A 1 103 ? -27.088 -24.702 43.404 1.00 60.66 103 PRO A C 1
ATOM 831 O O . PRO A 1 103 ? -28.108 -24.257 42.877 1.00 60.66 103 PRO A O 1
ATOM 834 N N . ASP A 1 104 ? -26.430 -24.024 44.350 1.00 59.81 104 ASP A N 1
ATOM 835 C CA . ASP A 1 104 ? -26.904 -22.753 44.918 1.00 59.81 104 ASP A CA 1
ATOM 836 C C . ASP A 1 104 ? -26.437 -21.489 44.162 1.00 59.81 104 ASP A C 1
ATOM 838 O O . ASP A 1 104 ? -26.879 -20.376 44.466 1.00 59.81 104 ASP A O 1
ATOM 842 N N . PHE A 1 105 ? -25.616 -21.607 43.109 1.00 54.62 105 PHE A N 1
ATOM 843 C CA . PHE A 1 105 ? -25.146 -20.455 42.317 1.00 54.62 105 PHE A CA 1
ATOM 844 C C . PHE A 1 105 ? -26.143 -20.002 41.228 1.00 54.62 105 PHE A C 1
ATOM 846 O O . PHE A 1 105 ? -25.813 -19.790 40.057 1.00 54.62 105 PHE A O 1
ATOM 853 N N . ALA A 1 106 ? -27.401 -19.790 41.612 1.00 52.22 106 ALA A N 1
ATOM 854 C CA . ALA A 1 106 ? -28.441 -19.234 40.752 1.00 52.22 106 ALA A CA 1
ATOM 855 C C . ALA A 1 106 ? -28.336 -17.699 40.649 1.00 52.22 106 ALA A C 1
ATOM 857 O O . ALA A 1 106 ? -29.184 -16.974 41.169 1.00 52.22 106 ALA A O 1
ATOM 858 N N . LYS A 1 107 ? -27.285 -17.198 39.983 1.00 50.16 107 LYS A N 1
ATOM 859 C CA . LYS A 1 107 ? -27.242 -15.912 39.248 1.00 50.16 107 LYS A CA 1
ATOM 860 C C . LYS A 1 107 ? -25.839 -15.720 38.660 1.00 50.16 107 LYS A C 1
ATOM 862 O O . LYS A 1 107 ? -24.902 -15.503 39.423 1.00 50.16 107 LYS A O 1
ATOM 867 N N . PRO A 1 108 ? -25.664 -15.737 37.327 1.00 50.22 108 PRO A N 1
ATOM 868 C CA . PRO A 1 108 ? -24.386 -15.385 36.728 1.00 50.22 108 PRO A CA 1
ATOM 869 C C . PRO A 1 108 ? -24.142 -13.885 36.925 1.00 50.22 108 PRO A C 1
ATOM 871 O O . PRO A 1 108 ? -24.599 -13.041 36.152 1.00 50.22 108 PRO A O 1
ATOM 874 N N . THR A 1 109 ? -23.422 -13.533 37.984 1.00 53.41 109 THR A N 1
ATOM 875 C CA . THR A 1 109 ? -22.807 -12.220 38.139 1.00 53.41 109 THR A CA 1
ATOM 876 C C . THR A 1 109 ? -21.700 -12.121 37.095 1.00 53.41 109 THR A C 1
ATOM 878 O O . THR A 1 109 ? -20.581 -12.577 37.306 1.00 53.41 109 THR A O 1
ATOM 881 N N . PHE A 1 110 ? -22.018 -11.541 35.935 1.00 50.78 110 PHE A N 1
ATOM 882 C CA . PHE A 1 110 ? -21.022 -11.108 34.955 1.00 50.78 110 PHE A CA 1
ATOM 883 C C . PHE A 1 110 ? -20.117 -10.060 35.621 1.00 50.78 110 PHE A C 1
ATOM 885 O O . PHE A 1 110 ? -20.398 -8.859 35.615 1.00 50.78 110 PHE A O 1
ATOM 892 N N . THR A 1 111 ? -19.038 -10.507 36.258 1.00 55.97 111 THR A N 1
ATOM 893 C CA . THR A 1 111 ? -18.020 -9.621 36.816 1.00 55.97 111 THR A CA 1
ATOM 894 C C . THR A 1 111 ? -17.339 -8.887 35.664 1.00 55.97 111 THR A C 1
ATOM 896 O O . THR A 1 111 ? -16.995 -9.483 34.639 1.00 55.97 111 THR A O 1
ATOM 899 N N . LYS A 1 112 ? -17.145 -7.568 35.817 1.00 53.06 112 LYS A N 1
ATOM 900 C CA . LYS A 1 112 ? -16.519 -6.683 34.812 1.00 53.06 112 LYS A CA 1
ATOM 901 C C . LYS A 1 112 ? -15.152 -7.195 34.328 1.00 53.06 112 LYS A C 1
ATOM 903 O O . LYS A 1 112 ? -14.747 -6.881 33.213 1.00 53.06 112 LYS A O 1
ATOM 908 N N . GLU A 1 113 ? -14.476 -8.001 35.141 1.00 48.84 113 GLU A N 1
ATOM 909 C CA . GLU A 1 113 ? -13.195 -8.636 34.823 1.00 48.84 113 GLU A CA 1
ATOM 910 C C . GLU A 1 113 ? -13.316 -9.731 33.752 1.00 48.84 113 GLU A C 1
ATOM 912 O O . GLU A 1 113 ? -12.474 -9.794 32.859 1.00 48.84 113 GLU A O 1
ATOM 917 N N . SER A 1 114 ? -14.398 -10.522 33.745 1.00 51.41 114 SER A N 1
ATOM 918 C CA . SER A 1 114 ? -14.634 -11.542 32.704 1.00 51.41 114 SER A CA 1
ATOM 919 C C . SER A 1 114 ? -14.905 -10.926 31.322 1.00 51.41 114 SER A C 1
ATOM 921 O O . SER A 1 114 ? -14.535 -11.488 30.293 1.00 51.41 114 SER A O 1
ATOM 923 N N . ILE A 1 115 ? -15.473 -9.715 31.296 1.00 50.47 115 ILE A N 1
ATOM 924 C CA . ILE A 1 115 ? -15.732 -8.942 30.074 1.00 50.47 115 ILE A CA 1
ATOM 925 C C . ILE A 1 115 ? -14.428 -8.374 29.489 1.00 50.47 115 ILE A C 1
ATOM 927 O O . ILE A 1 115 ? -14.307 -8.235 28.272 1.00 50.47 115 ILE A O 1
ATOM 931 N N . ALA A 1 116 ? -13.437 -8.074 30.332 1.00 49.66 116 ALA A N 1
ATOM 932 C CA . ALA A 1 116 ? -12.144 -7.548 29.896 1.00 49.66 116 ALA A CA 1
ATOM 933 C C . ALA A 1 116 ? -11.227 -8.617 29.269 1.00 49.66 116 ALA A C 1
ATOM 935 O O . ALA A 1 116 ? -10.309 -8.263 28.530 1.00 49.66 116 ALA A O 1
ATOM 936 N N . ALA A 1 117 ? -11.472 -9.904 29.544 1.00 43.44 117 ALA A N 1
ATOM 937 C CA . ALA A 1 117 ? -10.630 -11.017 29.098 1.00 43.44 117 ALA A CA 1
ATOM 938 C C . ALA A 1 117 ? -11.075 -11.664 27.771 1.00 43.44 117 ALA A C 1
ATOM 940 O O . ALA A 1 117 ? -10.329 -12.457 27.199 1.00 43.44 117 ALA A O 1
ATOM 941 N N . SER A 1 118 ? -12.268 -11.341 27.260 1.00 43.56 118 SER A N 1
ATOM 942 C CA . SER A 1 118 ? -12.758 -11.930 26.012 1.00 43.56 118 SER A CA 1
ATOM 943 C C . SER A 1 118 ? -12.080 -11.291 24.786 1.00 43.56 118 SER A C 1
ATOM 945 O O . SER A 1 118 ? -12.019 -10.062 24.692 1.00 43.56 118 SER A O 1
ATOM 947 N N . PRO A 1 119 ? -11.621 -12.082 23.794 1.00 45.28 119 PRO A N 1
ATOM 948 C CA . PRO A 1 119 ? -11.038 -11.573 22.545 1.00 45.28 119 PRO A CA 1
ATOM 949 C C . PRO A 1 119 ? -12.073 -10.884 21.638 1.00 45.28 119 PRO A C 1
ATOM 951 O O . PRO A 1 119 ? -11.737 -10.359 20.571 1.00 45.28 119 PRO A O 1
ATOM 954 N N . ILE A 1 120 ? -13.342 -10.863 22.054 1.00 48.62 120 ILE A N 1
ATOM 955 C CA . ILE A 1 120 ? -14.401 -10.089 21.424 1.00 48.62 120 ILE A CA 1
ATOM 956 C C . ILE A 1 120 ? -13.982 -8.616 21.424 1.00 48.62 120 ILE A C 1
ATOM 958 O O . ILE A 1 120 ? -13.790 -8.001 22.470 1.00 48.62 120 ILE A O 1
ATOM 962 N N . SER A 1 121 ? -13.840 -8.040 20.224 1.00 56.16 121 SER A N 1
ATOM 963 C CA . SER A 1 121 ? -13.390 -6.656 20.073 1.00 56.16 121 SER A CA 1
ATOM 964 C C . SER A 1 121 ? -14.201 -5.718 20.986 1.00 56.16 121 SER A C 1
ATOM 966 O O . SER A 1 121 ? -15.424 -5.868 21.079 1.00 56.16 121 SER A O 1
ATOM 968 N N . PRO A 1 122 ? -13.579 -4.706 21.624 1.00 58.06 122 PRO A N 1
ATOM 969 C CA . PRO A 1 122 ? -14.281 -3.767 22.508 1.00 58.06 122 PRO A CA 1
ATOM 970 C C . PRO A 1 122 ? -15.521 -3.126 21.862 1.00 58.06 122 PRO A C 1
ATOM 972 O O . PRO A 1 122 ? -16.452 -2.705 22.544 1.00 58.06 122 PRO A O 1
ATOM 975 N N . GLN A 1 123 ? -15.549 -3.065 20.526 1.00 57.78 123 GLN A N 1
ATOM 976 C CA . GLN A 1 123 ? -16.692 -2.609 19.742 1.00 57.78 123 GLN A CA 1
ATOM 977 C C . GLN A 1 123 ? -17.875 -3.583 19.753 1.00 57.78 123 GLN A C 1
ATOM 979 O O . GLN A 1 123 ? -19.010 -3.123 19.826 1.00 57.78 123 GLN A O 1
ATOM 984 N N . ARG A 1 124 ? -17.648 -4.902 19.705 1.00 57.41 124 ARG A N 1
ATOM 985 C CA . ARG A 1 124 ? -18.721 -5.908 19.779 1.00 57.41 124 ARG A CA 1
ATOM 986 C C . ARG A 1 124 ? -19.363 -5.948 21.163 1.00 57.41 124 ARG A C 1
ATOM 988 O O . ARG A 1 124 ? -20.584 -6.009 21.244 1.00 57.41 124 ARG A O 1
ATOM 995 N N . LEU A 1 125 ? -18.567 -5.817 22.223 1.00 61.69 125 LEU A N 1
ATOM 996 C CA . LEU A 1 125 ? -19.078 -5.685 23.592 1.00 61.69 125 LEU A CA 1
ATOM 997 C C . LEU A 1 125 ? -19.890 -4.397 23.778 1.00 61.69 125 LEU A C 1
ATOM 999 O O . LEU A 1 125 ? -20.990 -4.440 24.321 1.00 61.69 125 LEU A O 1
ATOM 1003 N N . LYS A 1 126 ? -19.410 -3.261 23.249 1.00 63.09 126 LYS A N 1
ATOM 1004 C CA . LYS A 1 126 ? -20.185 -2.009 23.249 1.00 63.09 126 LYS A CA 1
ATOM 1005 C C . LYS A 1 126 ? -21.469 -2.109 22.424 1.00 63.09 126 LYS A C 1
ATOM 1007 O O . LYS A 1 126 ? -22.491 -1.599 22.859 1.00 63.09 126 LYS A O 1
ATOM 1012 N N . ALA A 1 127 ? -21.435 -2.756 21.260 1.00 60.28 127 ALA A N 1
ATOM 1013 C CA . ALA A 1 127 ? -22.614 -2.922 20.413 1.00 60.28 127 ALA A CA 1
ATOM 1014 C C . ALA A 1 127 ? -23.666 -3.835 21.061 1.00 60.28 127 ALA A C 1
ATOM 1016 O O . ALA A 1 127 ? -24.848 -3.496 21.040 1.00 60.28 127 ALA A O 1
ATOM 1017 N N . ALA A 1 128 ? -23.235 -4.936 21.687 1.00 61.41 128 ALA A N 1
ATOM 1018 C CA . ALA A 1 128 ? -24.107 -5.832 22.443 1.00 61.41 128 ALA A CA 1
ATOM 1019 C C . ALA A 1 128 ? -24.729 -5.123 23.657 1.00 61.41 128 ALA A C 1
ATOM 1021 O O . ALA A 1 128 ? -25.937 -5.205 23.856 1.00 61.41 128 ALA A O 1
ATOM 1022 N N . ALA A 1 129 ? -23.937 -4.346 24.405 1.00 66.31 129 ALA A N 1
ATOM 1023 C CA . ALA A 1 129 ? -24.432 -3.551 25.531 1.00 66.31 129 ALA A CA 1
ATOM 1024 C C . ALA A 1 129 ? -25.402 -2.429 25.109 1.00 66.31 129 ALA A C 1
ATOM 1026 O O . ALA A 1 129 ? -26.235 -2.006 25.902 1.00 66.31 129 ALA A O 1
ATOM 1027 N N . GLN A 1 130 ? -25.307 -1.946 23.867 1.00 70.88 130 GLN A N 1
ATOM 1028 C CA . GLN A 1 130 ? -26.175 -0.898 23.315 1.00 70.88 130 GLN A CA 1
ATOM 1029 C C . GLN A 1 130 ? -27.419 -1.445 22.596 1.00 70.88 130 GLN A C 1
ATOM 1031 O O . GLN A 1 130 ? -28.158 -0.659 22.008 1.00 70.88 130 GLN A O 1
ATOM 1036 N N . GLY A 1 131 ? -27.639 -2.766 22.577 1.00 75.19 131 GLY A N 1
ATOM 1037 C CA . GLY A 1 131 ? -28.757 -3.377 21.846 1.00 75.19 131 GLY A CA 1
ATOM 1038 C C . GLY A 1 131 ? -28.721 -3.125 20.332 1.00 75.19 131 GLY A C 1
ATOM 1039 O O . GLY A 1 131 ? -29.749 -3.227 19.663 1.00 75.19 131 GLY A O 1
ATOM 1040 N N . LYS A 1 132 ? -27.556 -2.766 19.772 1.00 70.50 132 LYS A N 1
ATOM 1041 C CA . LYS A 1 132 ? -27.433 -2.450 18.344 1.00 70.50 132 LYS A CA 1
ATOM 1042 C C . LYS A 1 132 ? -27.635 -3.702 17.501 1.00 70.50 132 LYS A C 1
ATOM 1044 O O . LYS A 1 132 ? -27.036 -4.746 17.770 1.00 70.50 132 LYS A O 1
ATOM 1049 N N . LYS A 1 133 ? -28.437 -3.585 16.438 1.00 77.69 133 LYS A N 1
ATOM 1050 C CA . LYS A 1 133 ? -28.653 -4.684 15.492 1.00 77.69 133 LYS A CA 1
ATOM 1051 C C . LYS A 1 133 ? -27.327 -5.053 14.825 1.00 77.69 133 LYS A C 1
ATOM 1053 O O . LYS A 1 133 ? -26.480 -4.204 14.549 1.00 77.69 133 LYS A O 1
ATOM 1058 N N . ARG A 1 134 ? -27.153 -6.344 14.525 1.00 73.75 134 ARG A N 1
ATOM 1059 C CA . ARG A 1 134 ? -25.941 -6.906 13.897 1.00 73.75 134 ARG A CA 1
ATOM 1060 C C . ARG A 1 134 ? -25.552 -6.177 12.600 1.00 73.75 134 ARG A C 1
ATOM 1062 O O . ARG A 1 134 ? -24.369 -6.040 12.306 1.00 73.75 134 ARG A O 1
ATOM 1069 N N . GLU A 1 135 ? -26.542 -5.670 11.869 1.00 79.56 135 GLU A N 1
ATOM 1070 C CA . GLU A 1 135 ? -26.372 -4.889 10.638 1.00 79.56 135 GLU A CA 1
ATOM 1071 C C . GLU A 1 135 ? -25.574 -3.592 10.846 1.00 79.56 135 GLU A C 1
ATOM 1073 O O . GLU A 1 135 ? -24.732 -3.249 10.011 1.00 79.56 135 GLU A O 1
ATOM 1078 N N . ASP A 1 136 ? -25.757 -2.909 11.980 1.00 77.56 136 ASP A N 1
ATOM 1079 C CA . ASP A 1 136 ? -25.050 -1.660 12.287 1.00 77.56 136 ASP A CA 1
ATOM 1080 C C . ASP A 1 136 ? -23.549 -1.897 12.488 1.00 77.56 136 ASP A C 1
ATOM 1082 O O . ASP A 1 136 ? -22.718 -1.066 12.112 1.00 77.56 136 ASP A O 1
ATOM 1086 N N . VAL A 1 137 ? -23.192 -3.055 13.053 1.00 72.75 137 VAL A N 1
ATOM 1087 C CA . VAL A 1 137 ? -21.796 -3.463 13.264 1.00 72.75 137 VAL A CA 1
ATOM 1088 C C . VAL A 1 137 ? -21.113 -3.731 11.924 1.00 72.75 137 VAL A C 1
ATOM 1090 O O . VAL A 1 137 ? -19.993 -3.269 11.706 1.00 72.75 137 VAL A O 1
ATOM 1093 N N . THR A 1 138 ? -21.794 -4.417 11.002 1.00 74.50 138 THR A N 1
ATOM 1094 C CA . THR A 1 138 ? -21.264 -4.685 9.657 1.00 74.50 138 THR A CA 1
ATOM 1095 C C . THR A 1 138 ? -21.074 -3.394 8.863 1.00 74.50 138 THR A C 1
ATOM 1097 O O . THR A 1 138 ? -20.020 -3.204 8.260 1.00 74.50 138 THR A O 1
ATOM 1100 N N . ARG A 1 139 ? -22.035 -2.459 8.903 1.00 78.50 139 ARG A N 1
ATOM 1101 C CA . ARG A 1 139 ? -21.894 -1.157 8.222 1.00 78.50 139 ARG A CA 1
ATOM 1102 C C . ARG A 1 139 ? -20.738 -0.333 8.783 1.00 78.50 139 ARG A C 1
ATOM 1104 O O . ARG A 1 139 ? -19.981 0.256 8.014 1.00 78.50 139 ARG A O 1
ATOM 1111 N N . ALA A 1 140 ? -20.578 -0.307 10.108 1.00 75.19 140 ALA A N 1
ATOM 1112 C CA . ALA A 1 140 ? -19.457 0.380 10.744 1.00 75.19 140 ALA A CA 1
ATOM 1113 C C . ALA A 1 140 ? -18.108 -0.216 10.314 1.00 75.19 140 ALA A C 1
ATOM 1115 O O . ALA A 1 140 ? -17.184 0.540 10.027 1.00 75.19 140 ALA A O 1
ATOM 1116 N N . PHE A 1 141 ? -18.026 -1.545 10.212 1.00 74.56 141 PHE A N 1
ATOM 1117 C CA . PHE A 1 141 ? -16.838 -2.252 9.740 1.00 74.56 141 PHE A CA 1
ATOM 1118 C C . PHE A 1 141 ? -16.502 -1.932 8.279 1.00 74.56 141 PHE A C 1
ATOM 1120 O O . PHE A 1 141 ? -15.366 -1.574 7.984 1.00 74.56 141 PHE A O 1
ATOM 1127 N N . VAL A 1 142 ? -17.485 -2.008 7.373 1.00 77.44 142 VAL A N 1
ATOM 1128 C CA . VAL A 1 142 ? -17.275 -1.691 5.949 1.00 77.44 142 VAL A CA 1
ATOM 1129 C C . VAL A 1 142 ? -16.793 -0.252 5.793 1.00 77.44 142 VAL A C 1
ATOM 1131 O O . VAL A 1 142 ? -15.810 -0.012 5.101 1.00 77.44 142 VAL A O 1
ATOM 1134 N N . ARG A 1 143 ? -17.416 0.699 6.500 1.00 81.44 143 ARG A N 1
ATOM 1135 C CA . ARG A 1 143 ? -17.006 2.108 6.465 1.00 81.44 143 ARG A CA 1
ATOM 1136 C C . ARG A 1 143 ? -15.561 2.309 6.931 1.00 81.44 143 ARG A C 1
ATOM 1138 O O . ARG A 1 143 ? -14.842 3.097 6.326 1.00 81.44 143 ARG A O 1
ATOM 1145 N N . ASP A 1 144 ? -15.152 1.620 7.996 1.00 76.12 144 ASP A N 1
ATOM 1146 C CA . ASP A 1 144 ? -13.788 1.693 8.536 1.00 76.12 144 ASP A CA 1
ATOM 1147 C C . ASP A 1 144 ? -12.770 1.122 7.535 1.00 76.12 144 ASP A C 1
ATOM 1149 O O . ASP A 1 144 ? -11.775 1.768 7.208 1.00 76.12 144 ASP A O 1
ATOM 1153 N N . ALA A 1 145 ? -13.076 -0.038 6.946 1.00 75.56 145 ALA A N 1
ATOM 1154 C CA . ALA A 1 145 ? -12.237 -0.665 5.929 1.00 75.56 145 ALA A CA 1
ATOM 1155 C C . ALA A 1 145 ? -12.090 0.209 4.671 1.00 75.56 145 ALA A C 1
ATOM 1157 O O . ALA A 1 145 ? -10.972 0.412 4.192 1.00 75.56 145 ALA A O 1
ATOM 1158 N N . THR A 1 146 ? -13.190 0.772 4.160 1.00 79.12 146 THR A N 1
ATOM 1159 C CA . THR A 1 146 ? -13.161 1.673 2.998 1.00 79.12 146 THR A CA 1
ATOM 1160 C C . THR A 1 146 ? -12.351 2.930 3.292 1.00 79.12 146 THR A C 1
ATOM 1162 O O . THR A 1 146 ? -11.587 3.378 2.440 1.00 79.12 146 THR A O 1
ATOM 1165 N N . LYS A 1 147 ? -12.458 3.486 4.503 1.00 84.00 147 LYS A N 1
ATOM 1166 C CA . LYS A 1 147 ? -11.672 4.658 4.887 1.00 84.00 147 LYS A CA 1
ATOM 1167 C C . LYS A 1 147 ? -10.169 4.367 4.846 1.00 84.00 147 LYS A C 1
ATOM 1169 O O . LYS A 1 147 ? -9.431 5.104 4.197 1.00 84.00 147 LYS A O 1
ATOM 1174 N N . VAL A 1 148 ? -9.734 3.269 5.465 1.00 77.25 148 VAL A N 1
ATOM 1175 C CA . VAL A 1 148 ? -8.323 2.844 5.452 1.00 77.25 148 VAL A CA 1
ATOM 1176 C C . VAL A 1 148 ? -7.829 2.602 4.019 1.00 77.25 148 VAL A C 1
ATOM 1178 O O . VAL A 1 148 ? -6.692 2.932 3.684 1.00 77.25 148 VAL A O 1
ATOM 1181 N N . GLN A 1 149 ? -8.681 2.069 3.140 1.00 75.75 149 GLN A N 1
ATOM 1182 C CA . GLN A 1 149 ? -8.341 1.888 1.726 1.00 75.75 149 GLN A CA 1
ATOM 1183 C C . GLN A 1 149 ? -8.168 3.215 0.986 1.00 75.75 149 GLN A C 1
ATOM 1185 O O . GLN A 1 149 ? -7.202 3.360 0.242 1.00 75.75 149 GLN A O 1
ATOM 1190 N N . VAL A 1 150 ? -9.051 4.193 1.206 1.00 85.62 150 VAL A N 1
ATOM 1191 C CA . VAL A 1 150 ? -8.914 5.531 0.609 1.00 85.62 150 VAL A CA 1
ATOM 1192 C C . VAL A 1 150 ? -7.624 6.199 1.081 1.00 85.62 150 VAL A C 1
ATOM 1194 O O . VAL A 1 150 ? -6.896 6.766 0.269 1.00 85.62 150 VAL A O 1
ATOM 1197 N N . GLU A 1 151 ? -7.291 6.076 2.367 1.00 85.56 151 GLU A N 1
ATOM 1198 C CA . GLU A 1 151 ? -6.025 6.586 2.900 1.00 85.56 151 GLU A CA 1
ATOM 1199 C C . GLU A 1 151 ? -4.820 5.945 2.195 1.00 85.56 151 GLU A C 1
ATOM 1201 O O . GLU A 1 151 ? -3.892 6.651 1.799 1.00 85.56 151 GLU A O 1
ATOM 1206 N N . ARG A 1 152 ? -4.850 4.630 1.938 1.00 80.56 152 ARG A N 1
ATOM 1207 C CA . ARG A 1 152 ? -3.801 3.959 1.150 1.00 80.56 152 ARG A CA 1
ATOM 1208 C C . ARG A 1 152 ? -3.769 4.386 -0.311 1.00 80.56 152 ARG A C 1
ATOM 1210 O O . ARG A 1 152 ? -2.683 4.563 -0.853 1.00 80.56 152 ARG A O 1
ATOM 1217 N N . MET A 1 153 ? -4.927 4.584 -0.933 1.00 83.25 153 MET A N 1
ATOM 1218 C CA . MET A 1 153 ? -5.022 5.029 -2.323 1.00 83.25 153 MET A CA 1
ATOM 1219 C C . MET A 1 153 ? -4.381 6.411 -2.506 1.00 83.25 153 MET A C 1
ATOM 1221 O O . MET A 1 153 ? -3.681 6.638 -3.488 1.00 83.25 153 MET A O 1
ATOM 1225 N N . ILE A 1 154 ? -4.548 7.307 -1.526 1.00 88.50 154 ILE A N 1
ATOM 1226 C CA . ILE A 1 154 ? -3.916 8.636 -1.514 1.00 88.50 154 ILE A CA 1
ATOM 1227 C C . ILE A 1 154 ? -2.401 8.543 -1.266 1.00 88.50 154 ILE A C 1
ATOM 1229 O O . ILE A 1 154 ? -1.635 9.343 -1.805 1.00 88.50 154 ILE A O 1
ATOM 1233 N N . LEU A 1 155 ? -1.943 7.567 -0.476 1.00 88.19 155 LEU A N 1
ATOM 1234 C CA . LEU A 1 155 ? -0.513 7.345 -0.231 1.00 88.19 155 LEU A CA 1
ATOM 1235 C C . LEU A 1 155 ? 0.213 6.716 -1.430 1.00 88.19 155 LEU A C 1
ATOM 1237 O O . LEU A 1 155 ? 1.424 6.895 -1.549 1.00 88.19 155 LEU A O 1
ATOM 1241 N N . GLY A 1 156 ? -0.504 6.028 -2.325 1.00 86.00 156 GLY A N 1
ATOM 1242 C CA . GLY A 1 156 ? 0.055 5.402 -3.528 1.00 86.00 156 GLY A CA 1
ATOM 1243 C C . GLY A 1 156 ? 0.904 6.366 -4.368 1.00 86.00 156 GLY A C 1
ATOM 1244 O O . GLY A 1 156 ? 2.099 6.128 -4.517 1.00 86.00 156 GLY A O 1
ATOM 1245 N N . PRO A 1 157 ? 0.364 7.497 -4.856 1.00 88.25 157 PRO A N 1
ATOM 1246 C CA . PRO A 1 157 ? 1.143 8.485 -5.606 1.00 88.25 157 PRO A CA 1
ATOM 1247 C C . PRO A 1 157 ? 2.406 8.969 -4.879 1.00 88.25 157 PRO A C 1
ATOM 1249 O O . PRO A 1 157 ? 3.455 9.121 -5.501 1.00 88.25 157 PRO A O 1
ATOM 1252 N N . ILE A 1 158 ? 2.337 9.153 -3.555 1.00 91.19 158 ILE A N 1
ATOM 1253 C CA . ILE A 1 158 ? 3.487 9.570 -2.737 1.00 91.19 158 ILE A CA 1
ATOM 1254 C C . ILE A 1 158 ? 4.567 8.483 -2.730 1.00 91.19 158 ILE A C 1
ATOM 1256 O O . ILE A 1 158 ? 5.747 8.801 -2.882 1.00 91.19 158 ILE A O 1
ATOM 1260 N N . LEU A 1 159 ? 4.174 7.209 -2.603 1.00 89.94 159 LEU A N 1
ATOM 1261 C CA . LEU A 1 159 ? 5.098 6.077 -2.704 1.00 89.94 159 LEU A CA 1
ATOM 1262 C C . LEU A 1 159 ? 5.874 6.138 -4.014 1.00 89.94 159 LEU A C 1
ATOM 1264 O O . LEU A 1 159 ? 7.097 6.043 -3.991 1.00 89.94 159 LEU A O 1
ATOM 1268 N N . TYR A 1 160 ? 5.181 6.328 -5.136 1.00 86.06 160 TYR A N 1
ATOM 1269 C CA . TYR A 1 160 ? 5.806 6.307 -6.457 1.00 86.06 160 TYR A CA 1
ATOM 1270 C C . TYR A 1 160 ? 6.703 7.509 -6.715 1.00 86.06 160 TYR A C 1
ATOM 1272 O O . TYR A 1 160 ? 7.772 7.338 -7.296 1.00 86.06 160 TYR A O 1
ATOM 1280 N N . VAL A 1 161 ? 6.331 8.699 -6.241 1.00 94.25 161 VAL A N 1
ATOM 1281 C CA . VAL A 1 161 ? 7.209 9.876 -6.324 1.00 94.25 161 VAL A CA 1
ATOM 1282 C C . VAL A 1 161 ? 8.523 9.615 -5.588 1.00 94.25 161 VAL A C 1
ATOM 1284 O O . VAL A 1 161 ? 9.593 9.888 -6.129 1.00 94.25 161 VAL A O 1
ATOM 1287 N N . ILE A 1 162 ? 8.464 9.032 -4.389 1.00 93.56 162 ILE A N 1
ATOM 1288 C CA . ILE A 1 162 ? 9.665 8.721 -3.603 1.00 93.56 162 ILE A CA 1
ATOM 1289 C C . ILE A 1 162 ? 10.447 7.564 -4.230 1.00 93.56 162 ILE A C 1
ATOM 1291 O O . ILE A 1 162 ? 11.665 7.652 -4.355 1.00 93.56 162 ILE A O 1
ATOM 1295 N N . ALA A 1 163 ? 9.766 6.495 -4.642 1.00 90.88 163 ALA A N 1
ATOM 1296 C CA . ALA A 1 163 ? 10.407 5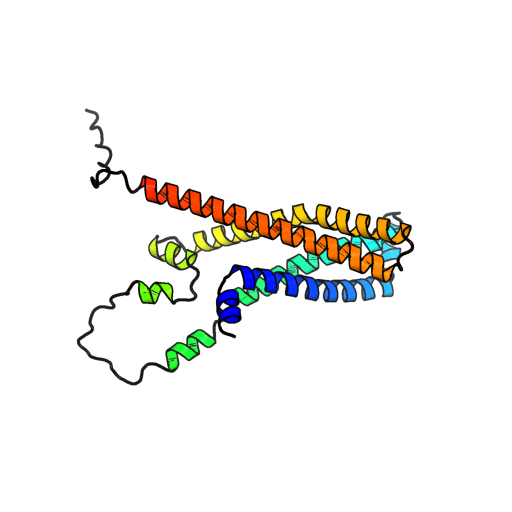.300 -5.173 1.00 90.88 163 ALA A CA 1
ATOM 1297 C C . ALA A 1 163 ? 11.086 5.566 -6.519 1.00 90.88 163 ALA A C 1
ATOM 1299 O O . ALA A 1 163 ? 12.280 5.300 -6.666 1.00 90.88 163 ALA A O 1
ATOM 1300 N N . LEU A 1 164 ? 10.359 6.149 -7.476 1.00 90.56 164 LEU A N 1
ATOM 1301 C CA . LEU A 1 164 ? 10.886 6.461 -8.804 1.00 90.56 164 LEU A CA 1
ATOM 1302 C C . LEU A 1 164 ? 11.851 7.646 -8.760 1.00 90.56 164 LEU A C 1
ATOM 1304 O O . LEU A 1 164 ? 12.896 7.594 -9.405 1.00 90.56 164 LEU A O 1
ATOM 1308 N N . GLY A 1 165 ? 11.548 8.684 -7.973 1.00 93.62 165 GLY A N 1
ATOM 1309 C CA . GLY A 1 165 ? 12.446 9.825 -7.785 1.00 93.62 165 GLY A CA 1
ATOM 1310 C C . GLY A 1 165 ? 13.760 9.419 -7.117 1.00 93.62 165 GLY A C 1
ATOM 1311 O O . GLY A 1 165 ? 14.832 9.801 -7.584 1.00 93.62 165 GLY A O 1
ATOM 1312 N N . GLY A 1 166 ? 13.688 8.581 -6.079 1.00 93.75 166 GLY A N 1
ATOM 1313 C CA . GLY A 1 166 ? 14.852 8.025 -5.391 1.00 93.75 166 GLY A CA 1
ATOM 1314 C C . GLY A 1 166 ? 15.678 7.109 -6.290 1.00 93.75 166 GLY A C 1
ATOM 1315 O O . GLY A 1 166 ? 16.894 7.273 -6.372 1.00 93.75 166 GLY A O 1
ATOM 1316 N N . GLN A 1 167 ? 15.032 6.202 -7.029 1.00 94.81 167 GLN A N 1
ATOM 1317 C CA . GLN A 1 167 ? 15.716 5.366 -8.017 1.00 94.81 167 GLN A CA 1
ATOM 1318 C C . GLN A 1 167 ? 16.410 6.226 -9.082 1.00 94.81 167 GLN A C 1
ATOM 1320 O O . GLN A 1 167 ? 17.582 6.004 -9.370 1.00 94.81 167 GLN A O 1
ATOM 1325 N N . HIS A 1 168 ? 15.721 7.222 -9.647 1.00 93.44 168 HIS A N 1
ATOM 1326 C CA . HIS A 1 168 ? 16.287 8.114 -10.659 1.00 93.44 168 HIS A CA 1
ATOM 1327 C C . HIS A 1 168 ? 17.501 8.888 -10.122 1.00 93.44 168 HIS A C 1
ATOM 1329 O O . HIS A 1 168 ? 18.533 8.940 -10.786 1.00 93.44 168 HIS A O 1
ATOM 1335 N N . ALA A 1 169 ? 17.420 9.428 -8.901 1.00 96.88 169 ALA A N 1
ATOM 1336 C CA . ALA A 1 169 ? 18.540 10.117 -8.260 1.00 96.88 169 ALA A CA 1
ATOM 1337 C C . ALA A 1 169 ? 19.751 9.192 -8.031 1.00 96.88 169 ALA A C 1
ATOM 1339 O O . ALA A 1 169 ? 20.883 9.584 -8.305 1.00 96.88 169 ALA A O 1
ATOM 1340 N N . LEU A 1 170 ? 19.523 7.951 -7.586 1.00 95.69 170 LEU A N 1
ATOM 1341 C CA . LEU A 1 170 ? 20.589 6.963 -7.378 1.00 95.69 170 LEU A CA 1
ATOM 1342 C C . LEU A 1 170 ? 21.235 6.516 -8.697 1.00 95.69 170 LEU A C 1
ATOM 1344 O O . LEU A 1 170 ? 22.448 6.324 -8.748 1.00 95.69 170 LEU A O 1
ATOM 1348 N N . LEU A 1 171 ? 20.457 6.406 -9.776 1.00 94.81 171 LEU A N 1
ATOM 1349 C CA . LEU A 1 171 ? 20.990 6.112 -11.109 1.00 94.81 171 LEU A CA 1
ATOM 1350 C C . LEU A 1 171 ? 21.902 7.237 -11.625 1.00 94.81 171 LEU A C 1
ATOM 1352 O O . LEU A 1 171 ? 22.953 6.943 -12.192 1.00 94.81 171 LEU A O 1
ATOM 1356 N N . HIS A 1 172 ? 21.559 8.507 -11.372 1.00 97.31 172 HIS A N 1
ATOM 1357 C CA . HIS A 1 172 ? 22.446 9.649 -11.668 1.00 97.31 172 HIS A CA 1
ATOM 1358 C C . HIS A 1 172 ? 23.715 9.662 -10.808 1.00 97.31 172 HIS A C 1
ATOM 1360 O O . HIS A 1 172 ? 24.730 10.206 -11.225 1.00 97.31 172 HIS A O 1
ATOM 1366 N N . ALA A 1 173 ? 23.687 9.015 -9.643 1.00 97.75 173 ALA A N 1
ATOM 1367 C CA . ALA A 1 173 ? 24.857 8.797 -8.796 1.00 97.75 173 ALA A CA 1
ATOM 1368 C C . ALA A 1 173 ? 25.650 7.524 -9.164 1.00 97.75 173 ALA A C 1
ATOM 1370 O O . ALA A 1 173 ? 26.470 7.063 -8.372 1.00 97.75 173 ALA A O 1
ATOM 1371 N N . HIS A 1 174 ? 25.403 6.937 -10.342 1.00 97.31 174 HIS A N 1
ATOM 1372 C CA . HIS A 1 174 ? 26.047 5.711 -10.832 1.00 97.31 174 HIS A CA 1
ATOM 1373 C C . HIS A 1 174 ? 25.852 4.473 -9.938 1.00 97.31 174 HIS A C 1
ATOM 1375 O O . HIS A 1 174 ? 26.628 3.517 -10.008 1.00 97.31 174 HIS A O 1
ATOM 1381 N N . VAL A 1 175 ? 24.802 4.445 -9.115 1.00 95.19 175 VAL A N 1
ATOM 1382 C CA . VAL A 1 175 ? 24.448 3.252 -8.337 1.00 95.19 175 VAL A CA 1
ATOM 1383 C C . VAL A 1 175 ? 23.892 2.178 -9.287 1.00 95.19 175 VAL A C 1
ATOM 1385 O O . VAL A 1 175 ? 23.064 2.499 -10.145 1.00 95.19 175 VAL A O 1
ATOM 1388 N N . PRO A 1 176 ? 24.291 0.896 -9.152 1.00 93.19 176 PRO A N 1
ATOM 1389 C CA . PRO A 1 176 ? 23.758 -0.185 -9.978 1.00 93.19 176 PRO A CA 1
ATOM 1390 C C . PRO A 1 176 ? 22.228 -0.253 -9.936 1.00 93.19 176 PRO A C 1
ATOM 1392 O O . PRO A 1 176 ? 21.627 -0.112 -8.869 1.00 93.19 176 PRO A O 1
ATOM 1395 N N . VAL A 1 177 ? 21.600 -0.544 -11.081 1.00 87.06 177 VAL A N 1
ATOM 1396 C CA . VAL A 1 177 ? 20.135 -0.490 -11.263 1.00 87.06 177 VAL A CA 1
ATOM 1397 C C . VAL A 1 177 ? 19.380 -1.278 -10.191 1.00 87.06 177 VAL A C 1
ATOM 1399 O O . VAL A 1 177 ? 18.451 -0.749 -9.588 1.00 87.06 177 VAL A O 1
ATOM 1402 N N . GLY A 1 178 ? 19.818 -2.505 -9.892 1.00 77.12 178 GLY A N 1
ATOM 1403 C CA . GLY A 1 178 ? 19.178 -3.337 -8.868 1.00 77.12 178 GLY A CA 1
ATOM 1404 C C . GLY A 1 178 ? 19.196 -2.702 -7.472 1.00 77.12 178 GLY A C 1
ATOM 1405 O O . GLY A 1 178 ? 18.177 -2.704 -6.783 1.00 77.12 178 GLY A O 1
ATOM 1406 N N . MET A 1 179 ? 20.321 -2.096 -7.077 1.00 81.31 179 MET A N 1
ATOM 1407 C CA . MET A 1 179 ? 20.458 -1.408 -5.786 1.00 81.31 179 MET A CA 1
ATOM 1408 C C . MET A 1 179 ? 19.647 -0.111 -5.757 1.00 81.31 179 MET A C 1
ATOM 1410 O O . MET A 1 179 ? 18.970 0.162 -4.768 1.00 81.31 179 MET A O 1
ATOM 1414 N N . ALA A 1 180 ? 19.654 0.655 -6.851 1.00 84.44 180 ALA A N 1
ATOM 1415 C CA . ALA A 1 180 ? 18.871 1.881 -6.975 1.00 84.44 180 ALA A CA 1
ATOM 1416 C C . ALA A 1 180 ? 17.362 1.612 -6.844 1.00 84.44 180 ALA A C 1
ATOM 1418 O O . ALA A 1 180 ? 16.672 2.315 -6.103 1.00 84.44 180 ALA A O 1
ATOM 1419 N N . THR A 1 181 ? 16.855 0.565 -7.503 1.00 82.00 181 THR A N 1
ATOM 1420 C CA . THR A 1 181 ? 15.457 0.131 -7.378 1.00 82.00 181 THR A CA 1
ATOM 1421 C C . THR A 1 181 ? 15.145 -0.337 -5.959 1.00 82.00 181 THR A C 1
ATOM 1423 O O . THR A 1 181 ? 14.179 0.142 -5.366 1.00 82.00 181 THR A O 1
ATOM 1426 N N . ALA A 1 182 ? 15.969 -1.215 -5.377 1.00 78.75 182 ALA A N 1
ATOM 1427 C CA . ALA A 1 182 ? 15.741 -1.725 -4.024 1.00 78.75 182 ALA A CA 1
ATOM 1428 C C . ALA A 1 182 ? 15.706 -0.599 -2.975 1.00 78.75 182 ALA A C 1
ATOM 1430 O O . ALA A 1 182 ? 14.807 -0.559 -2.133 1.00 78.75 182 ALA A O 1
ATOM 1431 N N . MET A 1 183 ? 16.643 0.350 -3.051 1.00 85.56 183 MET A N 1
ATOM 1432 C CA . MET A 1 183 ? 16.708 1.491 -2.135 1.00 85.56 183 MET A CA 1
ATOM 1433 C C . MET A 1 183 ? 15.559 2.480 -2.356 1.00 85.56 183 MET A C 1
ATOM 1435 O O . MET A 1 183 ? 14.954 2.924 -1.380 1.00 85.56 183 MET A O 1
ATOM 1439 N N . GLY A 1 184 ? 15.222 2.796 -3.611 1.00 87.75 184 GLY A N 1
ATOM 1440 C CA . GLY A 1 184 ? 14.109 3.688 -3.944 1.00 87.75 184 GLY A CA 1
ATOM 1441 C C . GLY A 1 184 ? 12.773 3.149 -3.433 1.00 87.75 184 GLY A C 1
ATOM 1442 O O . GLY A 1 184 ? 12.088 3.810 -2.648 1.00 87.75 184 GLY A O 1
ATOM 1443 N N . PHE A 1 185 ? 12.423 1.915 -3.804 1.00 84.94 185 PHE A N 1
ATOM 1444 C CA . PHE A 1 185 ? 11.188 1.276 -3.337 1.00 84.94 185 PHE A CA 1
ATOM 1445 C C . PHE A 1 185 ? 11.189 1.049 -1.823 1.00 84.94 185 PHE A C 1
ATOM 1447 O O . PHE A 1 185 ? 10.176 1.308 -1.173 1.00 84.94 185 PHE A O 1
ATOM 1454 N N . GLY A 1 186 ? 12.322 0.652 -1.236 1.00 82.38 186 GLY A N 1
ATOM 1455 C CA . GLY A 1 186 ? 12.463 0.525 0.216 1.00 82.38 186 GLY A CA 1
ATOM 1456 C C . GLY A 1 186 ? 12.156 1.835 0.949 1.00 82.38 186 GLY A C 1
ATOM 1457 O O . GLY A 1 186 ? 11.373 1.844 1.903 1.00 82.38 186 GLY A O 1
ATOM 1458 N N . ALA A 1 187 ? 12.696 2.958 0.466 1.00 88.75 187 ALA A N 1
ATOM 1459 C CA . ALA A 1 187 ? 12.426 4.284 1.017 1.00 88.75 187 ALA A CA 1
ATOM 1460 C C . ALA A 1 187 ? 10.958 4.714 0.836 1.00 88.75 187 ALA A C 1
ATOM 1462 O O . ALA A 1 187 ? 10.356 5.254 1.772 1.00 88.75 187 ALA A O 1
ATOM 1463 N N . GLY A 1 188 ? 10.356 4.441 -0.327 1.00 87.81 188 GLY A N 1
ATOM 1464 C CA . GLY A 1 188 ? 8.942 4.725 -0.595 1.00 87.81 188 GLY A CA 1
ATOM 1465 C C . GLY A 1 188 ? 7.996 3.947 0.326 1.00 87.81 188 GLY A C 1
ATOM 1466 O O . GLY A 1 188 ? 7.109 4.533 0.957 1.00 87.81 188 GLY A O 1
ATOM 1467 N N . ILE A 1 189 ? 8.223 2.638 0.475 1.00 84.38 189 ILE A N 1
ATOM 1468 C CA . ILE A 1 189 ? 7.438 1.762 1.358 1.00 84.38 189 ILE A CA 1
ATOM 1469 C C . ILE A 1 189 ? 7.583 2.202 2.818 1.00 84.38 189 ILE A C 1
ATOM 1471 O O . ILE A 1 189 ? 6.585 2.305 3.536 1.00 84.38 189 ILE A O 1
ATOM 1475 N N . LEU A 1 190 ? 8.806 2.486 3.275 1.00 83.81 190 LEU A N 1
ATOM 1476 C CA . LEU A 1 190 ? 9.037 2.912 4.654 1.00 83.81 190 LEU A CA 1
ATOM 1477 C C . LEU A 1 190 ? 8.329 4.240 4.949 1.00 83.81 190 LEU A C 1
ATOM 1479 O O . LEU A 1 190 ? 7.594 4.345 5.933 1.00 83.81 190 LEU A O 1
ATOM 1483 N N . THR A 1 191 ? 8.493 5.228 4.067 1.00 89.69 191 THR A N 1
ATOM 1484 C CA . 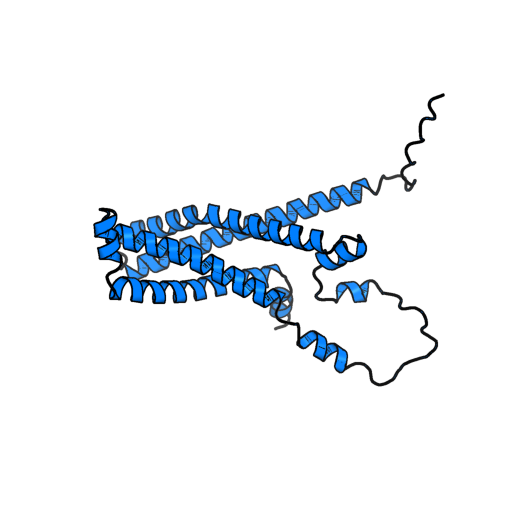THR A 1 191 ? 7.886 6.556 4.224 1.00 89.69 191 THR A CA 1
ATOM 1485 C C . THR A 1 191 ? 6.364 6.480 4.280 1.00 89.69 191 THR A C 1
ATOM 1487 O O . THR A 1 191 ? 5.742 7.020 5.198 1.00 89.69 191 THR A O 1
ATOM 1490 N N . THR A 1 192 ? 5.742 5.771 3.338 1.00 87.94 192 THR A N 1
ATOM 1491 C CA . THR A 1 192 ? 4.278 5.643 3.308 1.00 87.94 192 THR A CA 1
ATOM 1492 C C . THR A 1 192 ? 3.724 4.883 4.509 1.00 87.94 192 THR A C 1
ATOM 1494 O O . THR A 1 192 ? 2.675 5.264 5.034 1.00 87.94 192 THR A O 1
ATOM 1497 N N . ARG A 1 193 ? 4.442 3.881 5.032 1.00 81.94 193 ARG A N 1
ATOM 1498 C CA . ARG A 1 193 ? 4.057 3.189 6.276 1.00 81.94 193 ARG A CA 1
ATOM 1499 C C . ARG A 1 193 ? 4.141 4.089 7.504 1.00 81.94 193 ARG A C 1
ATOM 1501 O O . ARG A 1 193 ? 3.256 4.020 8.362 1.00 81.94 193 ARG A O 1
ATOM 1508 N N . ILE A 1 194 ? 5.160 4.944 7.590 1.00 84.56 194 ILE A N 1
ATOM 1509 C CA . ILE A 1 194 ? 5.272 5.934 8.670 1.00 84.56 194 ILE A CA 1
ATOM 1510 C C . ILE A 1 194 ? 4.088 6.906 8.607 1.00 84.56 194 ILE A C 1
ATOM 1512 O O . ILE A 1 194 ? 3.400 7.089 9.612 1.00 84.56 194 ILE A O 1
ATOM 1516 N N . LEU A 1 195 ? 3.788 7.458 7.427 1.00 89.50 195 LEU A N 1
ATOM 1517 C CA . LEU A 1 195 ? 2.654 8.370 7.234 1.00 89.50 195 LEU A CA 1
ATOM 1518 C C . LEU A 1 195 ? 1.314 7.718 7.596 1.00 89.50 195 LEU A C 1
ATOM 1520 O O . LEU A 1 195 ? 0.540 8.292 8.364 1.00 89.50 195 LEU A O 1
ATOM 1524 N N . HIS A 1 196 ? 1.072 6.495 7.123 1.00 85.12 196 HIS A N 1
ATOM 1525 C CA . HIS A 1 196 ? -0.131 5.731 7.453 1.00 85.12 196 HIS A CA 1
ATOM 1526 C C . HIS A 1 196 ? -0.266 5.500 8.967 1.00 85.12 196 HIS A C 1
ATOM 1528 O O . HIS A 1 196 ? -1.337 5.684 9.544 1.00 85.12 196 HIS A O 1
ATOM 1534 N N . THR A 1 197 ? 0.831 5.147 9.643 1.00 82.25 197 THR A N 1
ATOM 1535 C CA . THR A 1 197 ? 0.837 4.945 11.102 1.00 82.25 197 THR A CA 1
ATOM 1536 C C . THR A 1 197 ? 0.503 6.241 11.843 1.00 82.25 197 THR A C 1
ATOM 1538 O O . THR A 1 197 ? -0.283 6.230 12.793 1.00 82.25 197 THR A O 1
ATOM 1541 N N . ILE A 1 198 ? 1.048 7.374 11.395 1.00 86.81 198 ILE A N 1
ATOM 1542 C CA . ILE A 1 198 ? 0.746 8.688 11.973 1.00 86.81 198 ILE A CA 1
ATOM 1543 C C . ILE A 1 198 ? -0.740 9.028 11.799 1.00 86.81 198 ILE A C 1
ATOM 1545 O O . ILE A 1 198 ? -1.366 9.494 12.754 1.00 86.81 198 ILE A O 1
ATOM 1549 N N . PHE A 1 199 ? -1.327 8.783 10.624 1.00 88.06 199 PHE A N 1
ATOM 1550 C CA . PHE A 1 199 ? -2.757 9.016 10.388 1.00 88.06 199 PHE A CA 1
ATOM 1551 C C . PHE A 1 199 ? -3.644 8.151 11.279 1.00 88.06 199 PHE A C 1
ATOM 1553 O O . PHE A 1 199 ? -4.540 8.690 11.934 1.00 88.06 199 PHE A O 1
ATOM 1560 N N . MET A 1 200 ? -3.317 6.868 11.425 1.00 84.44 200 MET A N 1
ATOM 1561 C CA . MET A 1 200 ? -4.045 5.968 12.317 1.00 84.44 200 MET A CA 1
ATOM 1562 C C . MET A 1 200 ? -3.997 6.453 13.779 1.00 84.44 200 MET A C 1
ATOM 1564 O O . MET A 1 200 ? -5.030 6.536 14.441 1.00 84.44 200 MET A O 1
ATOM 1568 N N . ILE A 1 201 ? -2.826 6.873 14.277 1.00 85.50 201 ILE A N 1
ATOM 1569 C CA . ILE A 1 201 ? -2.688 7.418 15.643 1.00 85.50 201 ILE A CA 1
ATOM 1570 C C . ILE A 1 201 ? -3.502 8.710 15.809 1.00 85.50 201 ILE A C 1
ATOM 1572 O O . ILE A 1 201 ? -4.106 8.947 16.862 1.00 85.50 201 ILE A O 1
ATOM 1576 N N . ARG A 1 202 ? -3.526 9.576 14.789 1.00 88.88 202 ARG A N 1
ATOM 1577 C CA . ARG A 1 202 ? -4.325 10.811 14.821 1.00 88.88 202 ARG A CA 1
ATOM 1578 C C . ARG A 1 202 ? -5.819 10.507 14.868 1.00 88.88 202 ARG A C 1
ATOM 1580 O O . ARG A 1 202 ? -6.534 11.171 15.620 1.00 88.88 202 ARG A O 1
ATOM 1587 N N . GLU A 1 203 ? -6.277 9.506 14.126 1.00 87.88 203 GLU A N 1
ATOM 1588 C CA . GLU A 1 203 ? -7.667 9.063 14.164 1.00 87.88 203 GLU A CA 1
ATOM 1589 C C . GLU A 1 203 ? -8.046 8.459 15.518 1.00 87.88 203 GLU A C 1
ATOM 1591 O O . GLU A 1 203 ? -9.073 8.841 16.084 1.00 87.88 203 GLU A O 1
ATOM 1596 N N . GLU A 1 204 ? -7.212 7.585 16.081 1.00 85.25 204 GLU A N 1
ATOM 1597 C CA . GLU A 1 204 ? -7.450 7.023 17.415 1.00 85.25 204 GLU A CA 1
ATOM 1598 C C . GLU A 1 204 ? -7.596 8.135 18.462 1.00 85.25 204 GLU A C 1
ATOM 1600 O O . GLU A 1 204 ? -8.543 8.130 19.254 1.00 85.25 204 GLU A O 1
ATOM 1605 N N . ARG A 1 205 ? -6.722 9.150 18.416 1.00 86.62 205 ARG A N 1
ATOM 1606 C CA . ARG A 1 205 ? -6.805 10.323 19.300 1.00 86.62 205 ARG A CA 1
ATOM 1607 C C . ARG A 1 205 ? -8.075 11.142 19.066 1.00 86.62 205 ARG A C 1
ATOM 1609 O O . ARG A 1 205 ? -8.688 11.594 20.033 1.00 86.62 205 ARG A O 1
ATOM 1616 N N . ALA A 1 206 ? -8.489 11.341 17.816 1.00 87.38 206 ALA A N 1
ATOM 1617 C CA . ALA A 1 206 ? -9.715 12.072 17.495 1.00 87.38 206 ALA A CA 1
ATOM 1618 C C . ALA A 1 206 ? -10.969 11.328 17.985 1.00 87.38 206 ALA A C 1
ATOM 1620 O O . ALA A 1 206 ? -11.870 11.940 18.563 1.00 87.38 206 ALA A O 1
ATOM 1621 N N . ASN A 1 207 ? -11.007 10.006 17.819 1.00 82.88 207 ASN A N 1
ATOM 1622 C CA . ASN A 1 207 ? -12.103 9.162 18.287 1.00 82.88 207 ASN A CA 1
ATOM 1623 C C . ASN A 1 207 ? -12.156 9.095 19.820 1.00 82.88 207 ASN A C 1
ATOM 1625 O O . ASN A 1 207 ? -13.243 9.179 20.394 1.00 82.88 207 ASN A O 1
ATOM 1629 N N . ALA A 1 208 ? -11.002 9.033 20.491 1.00 81.56 208 ALA A N 1
ATOM 1630 C CA . ALA A 1 208 ? -10.924 9.103 21.950 1.00 81.56 208 ALA A CA 1
ATOM 1631 C C . ALA A 1 208 ? -11.474 10.433 22.495 1.00 81.56 208 ALA A C 1
ATOM 1633 O O . ALA A 1 208 ? -12.233 10.428 23.462 1.00 81.56 208 ALA A O 1
ATOM 1634 N N . ARG A 1 209 ? -11.166 11.563 21.839 1.00 86.00 209 ARG A N 1
ATOM 1635 C CA . ARG A 1 209 ? -11.713 12.883 22.205 1.00 86.00 209 ARG A CA 1
ATOM 1636 C C . ARG A 1 209 ? -13.232 12.939 22.053 1.00 86.00 209 ARG A C 1
ATOM 1638 O O . ARG A 1 209 ? -13.908 13.348 22.988 1.00 86.00 209 ARG A O 1
ATOM 1645 N N . LYS A 1 210 ? -13.774 12.467 20.923 1.00 86.00 210 LYS A N 1
ATOM 1646 C CA . LYS A 1 210 ? -15.233 12.405 20.700 1.00 86.00 210 LYS A CA 1
ATOM 1647 C C . LYS A 1 210 ? -15.936 11.566 21.768 1.00 86.00 210 LYS A C 1
ATOM 1649 O O . LYS A 1 210 ? -16.998 11.951 22.247 1.00 86.00 210 LYS A O 1
ATOM 1654 N N . LEU A 1 211 ? -15.333 10.441 22.160 1.00 79.50 211 LEU A N 1
ATOM 1655 C CA . LEU A 1 211 ? -15.874 9.588 23.214 1.00 79.50 211 LEU A CA 1
ATOM 1656 C C . LEU A 1 211 ? -15.836 10.284 24.582 1.00 79.50 211 LEU A C 1
ATOM 1658 O O . LEU A 1 211 ? -16.823 10.230 25.307 1.00 79.50 211 LEU A O 1
ATOM 1662 N N . ALA A 1 212 ? -14.734 10.960 24.916 1.00 80.06 212 ALA A N 1
ATOM 1663 C CA . ALA A 1 212 ? -14.618 11.720 26.158 1.00 80.06 212 ALA A CA 1
ATOM 1664 C C . ALA A 1 212 ? -15.664 12.845 26.238 1.00 80.06 212 ALA A C 1
ATOM 1666 O O . ALA A 1 212 ? -16.291 13.009 27.279 1.00 80.06 212 ALA A O 1
ATOM 1667 N N . THR A 1 213 ? -15.918 13.562 25.137 1.00 85.81 213 THR A N 1
ATOM 1668 C CA . THR A 1 213 ? -16.971 14.591 25.075 1.00 85.81 213 THR A CA 1
ATOM 1669 C C . THR A 1 213 ? -18.370 13.995 25.220 1.00 85.81 213 THR A C 1
ATOM 1671 O O . THR A 1 213 ? -19.186 14.552 25.944 1.00 85.81 213 THR A O 1
ATOM 1674 N N . ALA A 1 214 ? -18.653 12.854 24.583 1.00 81.00 214 ALA A N 1
ATOM 1675 C CA . ALA A 1 214 ? -19.953 12.193 24.708 1.00 81.00 214 ALA A CA 1
ATOM 1676 C C . ALA A 1 214 ? -20.226 11.721 26.147 1.00 81.00 214 ALA A C 1
ATOM 1678 O O . ALA A 1 214 ? -21.331 11.903 26.645 1.00 81.00 214 ALA A O 1
ATOM 1679 N N . VAL A 1 215 ? -19.213 11.165 26.824 1.00 78.75 215 VAL A N 1
ATOM 1680 C CA . VAL A 1 215 ? -19.325 10.722 28.224 1.00 78.75 215 VAL A CA 1
ATOM 1681 C C . VAL A 1 215 ? -19.398 11.917 29.178 1.00 78.75 215 VAL A C 1
ATOM 1683 O O . VAL A 1 215 ? -20.243 11.934 30.066 1.00 78.75 215 VAL A O 1
ATOM 1686 N N . GLY A 1 216 ? -18.561 12.939 28.979 1.00 74.19 216 GLY A N 1
ATOM 1687 C CA . GLY A 1 216 ? -18.572 14.158 29.792 1.00 74.19 216 GLY A CA 1
ATOM 1688 C C . GLY A 1 216 ? -19.858 14.974 29.642 1.00 74.19 216 GLY A C 1
ATOM 1689 O O . GLY A 1 216 ? -20.317 15.557 30.615 1.00 74.19 216 GLY A O 1
ATOM 1690 N N . GLY A 1 217 ? -20.486 14.961 28.462 1.00 62.50 217 GLY A N 1
ATOM 1691 C CA . GLY A 1 217 ? -21.788 15.594 28.230 1.00 62.50 217 GLY A CA 1
ATOM 1692 C C . GLY A 1 217 ? -22.953 14.888 28.932 1.00 62.50 217 GLY A C 1
ATOM 1693 O O . GLY A 1 217 ? -23.918 15.541 29.314 1.00 62.50 217 GLY A O 1
ATOM 1694 N N . THR A 1 218 ? -22.861 13.573 29.158 1.00 57.34 218 THR A N 1
ATOM 1695 C CA . THR A 1 218 ? -23.832 12.832 29.986 1.00 57.34 218 THR A CA 1
ATOM 1696 C C . THR A 1 218 ? -23.612 13.008 31.487 1.00 57.34 218 THR A C 1
ATOM 1698 O O . THR A 1 218 ? -24.541 12.798 32.262 1.00 57.34 218 THR A O 1
ATOM 1701 N N . THR A 1 219 ? -22.423 13.442 31.905 1.00 54.91 219 THR A N 1
ATOM 1702 C CA . THR A 1 219 ? -22.104 13.747 33.304 1.00 54.91 219 THR A CA 1
ATOM 1703 C C . THR A 1 219 ? -22.193 15.255 33.535 1.00 54.91 219 THR A C 1
ATOM 1705 O O . THR A 1 219 ? -21.202 15.910 33.852 1.00 54.91 219 THR A O 1
ATOM 1708 N N . SER A 1 220 ? -23.382 15.836 33.348 1.00 47.88 220 SER A N 1
ATOM 1709 C CA . SER A 1 220 ? -23.627 17.196 33.836 1.00 47.88 220 SER A CA 1
ATOM 1710 C C . SER A 1 220 ? -23.397 17.229 35.351 1.00 47.88 220 SER A C 1
ATOM 1712 O O . SER A 1 220 ? -23.878 16.372 36.094 1.00 47.88 220 SER A O 1
ATOM 1714 N N . LEU A 1 221 ? -22.613 18.214 35.778 1.00 51.69 221 LEU A N 1
ATOM 1715 C CA . LEU A 1 221 ? -21.879 18.323 37.041 1.00 51.69 221 LEU A CA 1
ATOM 1716 C C . LEU A 1 221 ? -22.720 18.415 38.330 1.00 51.69 221 LEU A C 1
ATOM 1718 O O . LEU A 1 221 ? -22.154 18.676 39.384 1.00 51.69 221 LEU A O 1
ATOM 1722 N N . ASN A 1 222 ? -24.027 18.158 38.286 1.00 56.53 222 ASN 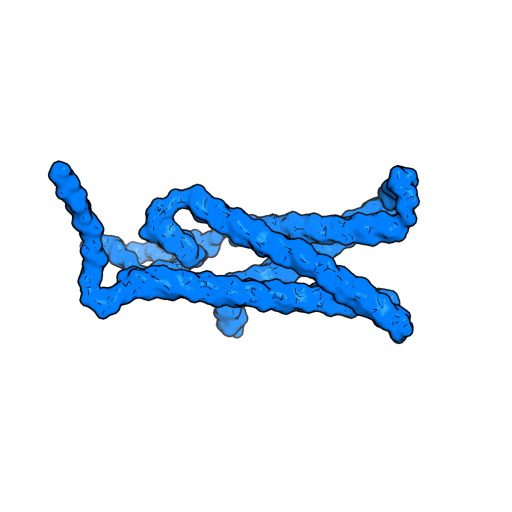A N 1
ATOM 1723 C CA . ASN A 1 222 ? -24.893 18.243 39.468 1.00 56.53 222 ASN A CA 1
ATOM 1724 C C . ASN A 1 222 ? -25.434 16.901 39.970 1.00 56.53 222 ASN A C 1
ATOM 1726 O O . ASN A 1 222 ? -26.123 16.885 40.984 1.00 56.53 222 ASN A O 1
ATOM 1730 N N . GLY A 1 223 ? -25.190 15.779 39.284 1.00 55.69 223 GLY A N 1
ATOM 1731 C CA . GLY A 1 223 ? -25.782 14.492 39.682 1.00 55.69 223 GLY A CA 1
ATOM 1732 C C . GLY A 1 223 ? -27.320 14.457 39.635 1.00 55.69 223 GLY A C 1
ATOM 1733 O O . GLY A 1 223 ? -27.913 13.424 39.932 1.00 55.69 223 GLY A O 1
ATOM 1734 N N . GLU A 1 224 ? -27.977 15.547 39.228 1.00 55.38 224 GLU A N 1
ATOM 1735 C CA . GLU A 1 224 ? -29.398 15.547 38.921 1.00 55.38 224 GLU A CA 1
ATOM 1736 C C . GLU A 1 224 ? -29.604 14.862 37.560 1.00 55.38 224 GLU A C 1
ATOM 1738 O O . GLU A 1 224 ? -28.948 15.239 36.579 1.00 55.38 224 GLU A O 1
ATOM 1743 N N . PRO A 1 225 ? -30.504 13.863 37.462 1.00 55.84 225 PRO A N 1
ATOM 1744 C CA . PRO A 1 225 ? -30.899 13.319 36.172 1.00 55.84 225 PRO A CA 1
ATOM 1745 C C . PRO A 1 225 ? -31.413 14.472 35.311 1.00 55.84 225 PRO A C 1
ATOM 1747 O O . PRO A 1 225 ? -32.187 15.303 35.792 1.00 55.84 225 PRO A O 1
ATOM 1750 N N . ALA A 1 226 ? -30.964 14.539 34.053 1.00 55.56 226 ALA A N 1
ATOM 1751 C CA . ALA A 1 226 ? -31.442 15.526 33.094 1.00 55.56 226 ALA A CA 1
ATOM 1752 C C . ALA A 1 226 ? -32.975 15.538 33.140 1.00 55.56 226 ALA A C 1
ATOM 1754 O O . ALA A 1 226 ? -33.608 14.545 32.777 1.00 55.56 226 ALA A O 1
ATOM 1755 N N . LYS A 1 227 ? -33.562 16.624 33.668 1.00 61.47 227 LYS A N 1
ATOM 1756 C CA . LYS A 1 227 ? -35.014 16.778 33.749 1.00 61.47 227 LYS A CA 1
ATOM 1757 C C . LYS A 1 227 ? -35.542 16.593 32.335 1.00 61.47 227 LYS A C 1
ATOM 1759 O O . LYS A 1 227 ? -35.190 17.360 31.440 1.00 61.47 227 LYS A O 1
ATOM 1764 N N . THR A 1 228 ? -36.325 15.533 32.143 1.00 59.28 228 THR A N 1
ATOM 1765 C CA . THR A 1 228 ? -37.046 15.280 30.899 1.00 59.28 228 THR A CA 1
ATOM 1766 C C . THR A 1 228 ? -37.760 16.571 30.513 1.00 59.28 228 THR A C 1
ATOM 1768 O O . THR A 1 228 ? -38.358 17.185 31.407 1.00 59.28 228 THR A O 1
ATOM 1771 N N . PRO A 1 229 ? -37.664 17.019 29.247 1.00 59.62 229 PRO A N 1
ATOM 1772 C CA . PRO A 1 229 ? -38.356 18.221 28.814 1.00 59.62 229 PRO A CA 1
ATOM 1773 C C . PRO A 1 229 ? -39.817 18.046 29.202 1.00 59.62 229 PRO A C 1
ATOM 1775 O O . PRO A 1 229 ? -40.460 17.091 28.769 1.00 59.62 229 PRO A O 1
ATOM 1778 N N . LYS A 1 230 ? -40.290 18.891 30.126 1.00 61.97 230 LYS A N 1
ATOM 1779 C CA . LYS A 1 230 ? -41.699 18.918 30.495 1.00 61.97 230 LYS A CA 1
ATOM 1780 C C . LYS A 1 230 ? -42.434 19.159 29.190 1.00 61.97 230 LYS A C 1
ATOM 1782 O O . LYS A 1 230 ? -42.205 20.195 28.571 1.00 61.97 230 LYS A O 1
ATOM 1787 N N . GLU A 1 231 ? -43.234 18.182 28.770 1.00 59.97 231 GLU A N 1
ATOM 1788 C CA . GLU A 1 231 ? -44.252 18.382 27.751 1.00 59.97 231 GLU A CA 1
ATOM 1789 C C . GLU A 1 231 ? -45.003 19.646 28.148 1.00 59.97 231 GLU A C 1
ATOM 1791 O O . GLU A 1 231 ? -45.675 19.709 29.181 1.00 59.97 231 GLU A O 1
ATOM 1796 N N . GLU A 1 232 ? -44.762 20.702 27.384 1.00 63.38 232 GLU A N 1
ATOM 1797 C CA . GLU A 1 232 ? -45.484 21.944 27.499 1.00 63.38 232 GLU A CA 1
ATOM 1798 C C . GLU A 1 232 ? -46.891 21.625 27.007 1.00 63.38 232 GLU A C 1
ATOM 1800 O O . GLU A 1 232 ? -47.163 21.586 25.809 1.00 63.38 232 GLU A O 1
ATOM 1805 N N . VAL A 1 233 ? -47.746 21.267 27.968 1.00 64.00 233 VAL A N 1
ATOM 1806 C CA . VAL A 1 233 ? -49.180 21.070 27.792 1.00 64.00 233 VAL A CA 1
ATOM 1807 C C . VAL A 1 233 ? -49.726 22.366 27.211 1.00 64.00 233 VAL A C 1
ATOM 1809 O O . VAL A 1 233 ? -49.981 23.340 27.922 1.00 64.00 233 VAL A O 1
ATOM 1812 N N . THR A 1 234 ? -49.837 22.378 25.889 1.00 70.69 234 THR A N 1
ATOM 1813 C CA . THR A 1 234 ? -50.509 23.416 25.126 1.00 70.69 234 THR A CA 1
ATOM 1814 C C . THR A 1 234 ? -51.994 23.252 25.426 1.00 70.69 234 THR A C 1
ATOM 1816 O O . THR A 1 234 ? -52.570 22.192 25.180 1.00 70.69 234 THR A O 1
ATOM 1819 N N . LYS A 1 235 ? -52.557 24.267 26.082 1.00 64.81 235 LYS A N 1
ATOM 1820 C CA . LYS A 1 235 ? -53.996 24.406 26.307 1.00 64.81 235 LYS A CA 1
ATOM 1821 C C . LYS A 1 235 ? -54.718 24.737 25.011 1.00 64.81 235 LYS A C 1
ATOM 1823 O O . LYS A 1 235 ? -54.113 25.458 24.187 1.00 64.81 235 LYS A O 1
#

Foldseek 3Di:
DVVVVVVVVPPVVVLVVLLVVQLVVLVVVLVVVLVVCVVVVVLVVVCVVPVDDSVVVSVVVSLVSSLVSSVVSSVVSVCCVVPVPPVVVVVVVVVPDDDPCPVPPPDPPPDPVVVVPDPPPPVNVVCVVVVHDPVVVVVVVVVVVVVLVVLVVVLSVVLCCQQVVQLVVVVVVVHDNVVSNCVSNVRSVVVSVVVSVVVVVVVVVVVVVVVVCVVVVCCDPPPDHDPDPPPPPDD

pLDDT: mean 75.53, std 15.31, range [43.44, 97.94]

Secondary structure (DSSP, 8-state):
-HHHHHHHTSHHHHHHHHHHHHHHHHHHHHHHHHHHHHHTTHHHHHHHHH---HHHHHHHHHHHHHHHHHHHHHHHHHHHHHHS--HHHHHHTTSS-SS---TT--S----HHHHHS--S-HHHHHHHHTT--HHHHHHHHHHHHHHHHHHHHHHHHHHHHHHHHHHHHHHHTT--HHHHHHHHHHHHHHHHHHHHHHHHHHHHHHHHHHHHHHHHHHS-TT-------------

Sequence (235 aa):
MELLARLYGKRIVNVNVNIIAAGVLALIVTAVFMHYFVSWNWHEVLSGWTGFNPKIIITATTFFVDLVADLVVYYVLHWYANHAPSRLEKMAHVEKVPDLVDPDFAKPTFTKESIAASPISPQRLKAAAQGKKREDVTRAFVRDATKVQVERMILGPILYVIALGGQHALLHAHVPVGMATAMGFGAGILTTRILHTIFMIREERANARKLATAVGGTTSLNGEPAKTPKEEVTK

Radius of gyration: 26.47 Å; chains: 1; bounding box: 80×55×76 Å